Protein AF-0000000084342212 (afdb_homodimer)

Foldseek 3Di:
DDAFDPVLLLVQLLLCCLQPNLVVDDLVSSCVRSVHDSVVVCVSPVDSVSSLLVSLVVVLVVVVVVLCVQLVVDDQLLSSLLSSLVVQLVLLPDPSQQFDSLVRNCVVCVVPDVSSVVSSVVSLVVVLVVLQVSLVSLVHDNVLSVVLSVQSNVLRVCCNVVVDSCSSVVSSVVNSVSRDDD/DDAFDPVLLLVQLLLCCLQPNLVVDDLVSSCVRSVHDSVVVCVVPVDSVSSLLVSLVVVLVVVVVVLCVQLVVDDQLLSSLLSSLVVQLVLLPDPSQQFDSLVRNCVVCVVPDVSSVVSSVVSLVVVLVVLQVSLVSLVHDNVLSVVLSVQSNVLRVCCNVVVDSCSSVVSSVVNSVSRDDD

pLDDT: mean 96.47, std 6.18, range [47.91, 98.94]

Sequence (364 aa):
MRSPSNDDVLAAAGALFYARGVGAVGMDDVRDASGASLKRLYQLFPSKEALVVAWLRRRDEQWRARLAAHVEQAADPRERVLAVFDWLGAWFAEQDFRGCAFVNSFGELGATSAAVAAEARRHKELFAGYVEELVRAAGGSTETARQIFLLAEGAIVSAAVLGAADFALSARTAAARLLPTRMRSPSNDDVLAAAGALFYARGVGAVGMDDVRDASGASLKRLYQLFPSKEALVVAWLRRRDEQWRARLAAHVEQAADPRERVLAVFDWLGAWFAEQDFRGCAFVNSFGELGATSAAVAAEARRHKELFAGYVEELVRAAGGSTETARQIFLLAEGAIVSAAVLGAADFALSARTAAARLLPTR

Radius of gyration: 21.27 Å; Cα contacts (8 Å, |Δi|>4): 527; chains: 2; bounding box: 64×54×39 Å

Secondary structure (DSSP, 8-state):
-PPPPHHHHHHHHHHHHHHH-TTT--HHHHHHHH---HHHHHHH-SSHHHHHHHHHHHHHHHHHHHHHHHHTT--SHHHHHHHHHHHHHHHHTSTT--S-HHHHHHHHHTTT-HHHHHHHHHHHHHHHHHHHHHHHHTT--HHHHHHHHHHHHHHHHHHHHH--TTHHHHHHHHHHHHSPP-/-PPPPHHHHHHHHHHHHHHH-TTT--HHHHHHHH---HHHHHHH-SSHHHHHHHHHHHHHHHHHHHHHHHHTT--SHHHHHHHHHHHHHHHHTSTT--S-HHHHHHHHHTTT-HHHHHHHHHHHHHHHHHHHHHHHHTT--HHHHHHHHHHHHHHHHHHHHH--TTHHHHHHHHHHHHSPP-

InterPro domains:
  IPR001647 DNA-binding HTH domain, TetR-type [PF00440] (10-54)
  IPR001647 DNA-binding HTH domain, TetR-type [PS50977] (3-63)
  IPR009057 Homedomain-like superfamily [SSF46689] (7-80)
  IPR036271 Tetracyclin repressor-like, C-terminal domain superfamily [SSF48498] (76-179)

Solvent-accessible surface area (backbone atoms only — not comparable to full-atom values): 18410 Å² total; per-residue (Å²): 129,80,79,60,48,73,64,47,40,38,52,37,37,40,54,47,30,65,58,42,10,60,86,74,51,49,71,66,57,35,24,68,66,36,70,40,51,66,69,55,48,43,70,76,26,83,38,70,64,54,44,50,46,51,32,50,51,52,47,46,56,52,51,52,49,54,51,48,61,58,24,66,70,43,83,51,40,59,54,25,50,46,33,51,27,53,50,48,25,58,51,53,64,41,87,83,54,69,46,56,64,43,60,20,47,30,36,39,35,31,67,77,27,69,66,49,31,49,52,31,30,50,49,52,50,52,52,45,50,51,43,33,52,35,27,41,68,40,68,31,49,72,66,47,16,52,36,43,42,22,23,53,46,8,21,42,53,46,25,45,59,66,66,40,42,60,38,19,55,42,32,31,56,47,39,60,69,65,41,61,79,131,130,81,78,61,48,73,63,47,40,38,51,38,37,40,55,46,32,64,58,42,11,59,87,75,52,49,72,66,55,34,25,68,65,34,70,40,51,66,68,55,49,42,70,76,27,85,40,71,65,54,42,51,46,52,33,51,52,52,49,45,55,51,52,53,48,55,52,48,61,59,23,65,71,44,85,49,41,59,52,26,50,46,35,50,26,54,50,47,25,57,51,53,63,40,89,84,55,69,45,54,62,44,60,20,47,30,34,40,34,33,65,77,28,69,65,49,31,50,51,29,29,49,47,52,52,52,52,46,49,50,44,32,52,36,27,42,66,39,68,32,50,70,65,49,18,52,34,42,42,21,24,53,47,8,22,42,53,46,24,43,58,67,65,40,42,61,37,19,54,44,31,30,57,49,40,62,68,64,42,62,80,129

Organism: Pseudonocardia thermophila (NCBI:txid1848)

Structure (mmCIF, N/CA/C/O backbone):
data_AF-0000000084342212-model_v1
#
loop_
_entity.id
_entity.type
_entity.pdbx_description
1 polymer 'Transcriptional regulator, TetR family'
#
loop_
_atom_site.group_PDB
_atom_site.id
_atom_site.type_symbol
_atom_site.label_atom_id
_atom_site.label_alt_id
_atom_site.label_comp_id
_atom_site.label_asym_id
_atom_site.label_entity_id
_atom_site.label_seq_id
_atom_site.pdbx_PDB_ins_code
_atom_site.Cartn_x
_atom_site.Cartn_y
_atom_site.Cartn_z
_atom_site.occupancy
_atom_site.B_iso_or_equiv
_atom_site.auth_seq_id
_atom_site.auth_comp_id
_atom_site.auth_asym_id
_atom_site.auth_atom_id
_atom_site.pdbx_PDB_model_num
ATOM 1 N N . MET A 1 1 ? 34.906 17.219 13.758 1 47.91 1 MET A N 1
ATOM 2 C CA . MET A 1 1 ? 33.844 16.312 13.383 1 47.91 1 MET A CA 1
ATOM 3 C C . MET A 1 1 ? 33.531 16.391 11.883 1 47.91 1 MET A C 1
ATOM 5 O O . MET A 1 1 ? 33.344 17.484 11.352 1 47.91 1 MET A O 1
ATOM 9 N N . ARG A 1 2 ? 33.938 15.5 11.008 1 58.91 2 ARG A N 1
ATOM 10 C CA . ARG A 1 2 ? 33.875 15.703 9.562 1 58.91 2 ARG A CA 1
ATOM 11 C C . ARG A 1 2 ? 32.438 16.047 9.141 1 58.91 2 ARG A C 1
ATOM 13 O O . ARG A 1 2 ? 31.469 15.562 9.734 1 58.91 2 ARG A O 1
ATOM 20 N N . SER A 1 3 ? 32.438 17.016 8.258 1 71.56 3 SER A N 1
ATOM 21 C CA . SER A 1 3 ? 31.125 17.422 7.746 1 71.56 3 SER A CA 1
ATOM 22 C C . SER A 1 3 ? 30.391 16.266 7.094 1 71.56 3 SER A C 1
ATOM 24 O O . SER A 1 3 ? 30.969 15.523 6.297 1 71.56 3 SER A O 1
ATOM 26 N N . PRO A 1 4 ? 29.172 15.961 7.598 1 73.44 4 PRO A N 1
ATOM 27 C CA . PRO A 1 4 ? 28.438 14.828 7.031 1 73.44 4 PRO A CA 1
ATOM 28 C C . PRO A 1 4 ? 28.328 14.898 5.512 1 73.44 4 PRO A C 1
ATOM 30 O O . PRO A 1 4 ? 28.141 15.984 4.953 1 73.44 4 PRO A O 1
ATOM 33 N N . SER A 1 5 ? 28.516 13.891 4.914 1 81.88 5 SER A N 1
ATOM 34 C CA . SER A 1 5 ? 28.375 13.758 3.465 1 81.88 5 SER A CA 1
ATOM 35 C C . SER A 1 5 ? 26.922 13.75 3.041 1 81.88 5 SER A C 1
ATOM 37 O O . SER A 1 5 ? 26.016 13.695 3.887 1 81.88 5 SER A O 1
ATOM 39 N N . ASN A 1 6 ? 26.656 13.898 1.801 1 89 6 ASN A N 1
ATOM 40 C CA . ASN A 1 6 ? 25.328 13.789 1.232 1 89 6 ASN A CA 1
ATOM 41 C C . ASN A 1 6 ? 24.672 12.461 1.609 1 89 6 ASN A C 1
ATOM 43 O O . ASN A 1 6 ? 23.5 12.438 1.997 1 89 6 ASN A O 1
ATOM 47 N N . ASP A 1 7 ? 25.5 11.539 1.689 1 90.62 7 ASP A N 1
ATOM 48 C CA . ASP A 1 7 ? 24.984 10.203 1.983 1 90.62 7 ASP A CA 1
ATOM 49 C C . ASP A 1 7 ? 24.594 10.078 3.453 1 90.62 7 ASP A C 1
ATOM 51 O O . ASP A 1 7 ? 23.625 9.398 3.783 1 90.62 7 ASP A O 1
ATOM 55 N N . ASP A 1 8 ? 25.328 10.719 4.27 1 92.25 8 ASP A N 1
ATOM 56 C CA . ASP A 1 8 ? 25.016 10.695 5.695 1 92.25 8 ASP A CA 1
ATOM 57 C C . ASP A 1 8 ? 23.688 11.398 5.984 1 92.25 8 ASP A C 1
ATOM 59 O O . ASP A 1 8 ? 22.891 10.922 6.789 1 92.25 8 ASP A O 1
ATOM 63 N N . VAL A 1 9 ? 23.578 12.477 5.301 1 95.56 9 VAL A N 1
ATOM 64 C CA . VAL A 1 9 ? 22.359 13.25 5.48 1 95.56 9 VAL A CA 1
ATOM 65 C C . VAL A 1 9 ? 21.156 12.445 5 1 95.56 9 VAL A C 1
ATOM 67 O O . VAL A 1 9 ? 20.141 12.359 5.695 1 95.56 9 VAL A O 1
ATOM 70 N N . LEU A 1 10 ? 21.297 11.828 3.873 1 97.19 10 LEU A N 1
ATOM 71 C CA . LEU A 1 10 ? 20.203 11.047 3.307 1 97.19 10 LEU A CA 1
ATOM 72 C C . LEU A 1 10 ? 19.875 9.852 4.188 1 97.19 10 LEU A C 1
ATOM 74 O O . LEU A 1 10 ? 18.703 9.508 4.367 1 97.19 10 LEU A O 1
ATOM 78 N N . ALA A 1 11 ? 20.906 9.25 4.73 1 97.12 11 ALA A N 1
ATOM 79 C CA . ALA A 1 11 ? 20.688 8.109 5.617 1 97.12 11 ALA A CA 1
ATOM 80 C C . ALA A 1 11 ? 19.938 8.531 6.879 1 97.12 11 ALA A C 1
ATOM 82 O O . ALA A 1 11 ? 18.984 7.859 7.293 1 97.12 11 ALA A O 1
ATOM 83 N N . ALA A 1 12 ? 20.344 9.617 7.449 1 97.5 12 ALA A N 1
ATOM 84 C CA . ALA A 1 12 ? 19.719 10.109 8.672 1 97.5 12 ALA A CA 1
ATOM 85 C C . ALA A 1 12 ? 18.281 10.547 8.406 1 97.5 12 ALA A C 1
ATOM 87 O O . ALA A 1 12 ? 17.359 10.172 9.148 1 97.5 12 ALA A O 1
ATOM 88 N N . ALA A 1 13 ? 18.109 11.328 7.359 1 97.88 13 ALA A N 1
ATOM 89 C CA . ALA A 1 13 ? 16.766 11.789 6.988 1 97.88 13 ALA A CA 1
ATOM 90 C C . ALA A 1 13 ? 15.859 10.609 6.664 1 97.88 13 ALA A C 1
ATOM 92 O O . ALA A 1 13 ? 14.711 10.57 7.109 1 97.88 13 ALA A O 1
ATOM 93 N N . GLY A 1 14 ? 16.406 9.68 5.941 1 98.19 14 GLY A N 1
ATOM 94 C CA . GLY A 1 14 ? 15.641 8.523 5.516 1 98.19 14 GLY A CA 1
ATOM 95 C C . GLY A 1 14 ? 15.148 7.68 6.672 1 98.19 14 GLY A C 1
ATOM 96 O O . GLY A 1 14 ? 14.016 7.195 6.656 1 98.19 14 GLY A O 1
ATOM 97 N N . ALA A 1 15 ? 16.016 7.496 7.668 1 98 15 ALA A N 1
ATOM 98 C CA . ALA A 1 15 ? 15.602 6.754 8.859 1 98 15 ALA A CA 1
ATOM 99 C C . ALA A 1 15 ? 14.422 7.426 9.547 1 98 15 ALA A C 1
ATOM 101 O O . ALA A 1 15 ? 13.492 6.75 10 1 98 15 ALA A O 1
ATOM 102 N N . LEU A 1 16 ? 14.414 8.75 9.594 1 98 16 LEU A N 1
ATOM 103 C CA . LEU A 1 16 ? 13.328 9.5 10.219 1 98 16 LEU A CA 1
ATOM 104 C C . LEU A 1 16 ? 12.062 9.422 9.367 1 98 16 LEU A C 1
ATOM 106 O O . LEU A 1 16 ? 10.977 9.141 9.883 1 98 16 LEU A O 1
ATOM 110 N N . PHE A 1 17 ? 12.242 9.656 8.008 1 98.19 17 PHE A N 1
ATOM 111 C CA . PHE A 1 17 ? 11.109 9.602 7.09 1 98.19 17 PHE A CA 1
ATOM 112 C C . PHE A 1 17 ? 10.43 8.242 7.152 1 98.19 17 PHE A C 1
ATOM 114 O O . PHE A 1 17 ? 9.203 8.156 7.219 1 98.19 17 PHE A O 1
ATOM 121 N N . TYR A 1 18 ? 11.211 7.219 7.156 1 98.06 18 TYR A N 1
ATOM 122 C CA . TYR A 1 18 ? 10.68 5.859 7.133 1 98.06 18 TYR A CA 1
ATOM 123 C C . TYR A 1 18 ? 10.016 5.516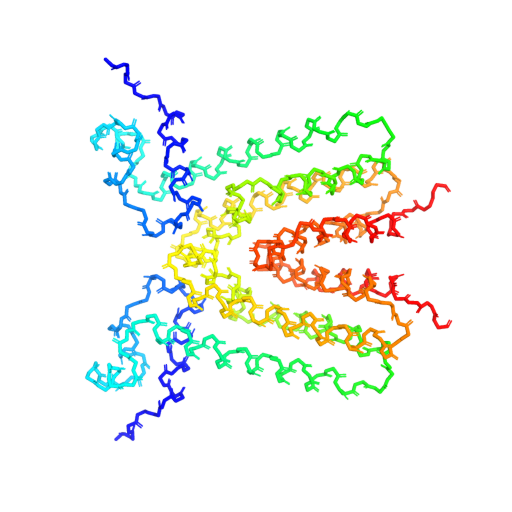 8.461 1 98.06 18 TYR A C 1
ATOM 125 O O . TYR A 1 18 ? 8.961 4.871 8.484 1 98.06 18 TYR A O 1
ATOM 133 N N . ALA A 1 19 ? 10.523 5.957 9.539 1 97.19 19 ALA A N 1
ATOM 134 C CA . ALA A 1 19 ? 10.047 5.598 10.867 1 97.19 19 ALA A CA 1
ATOM 135 C C . ALA A 1 19 ? 8.789 6.383 11.234 1 97.19 19 ALA A C 1
ATOM 137 O O . ALA A 1 19 ? 7.875 5.848 11.859 1 97.19 19 ALA A O 1
ATOM 138 N N . ARG A 1 20 ? 8.711 7.641 10.766 1 95.94 20 ARG A N 1
ATOM 139 C CA . ARG A 1 20 ? 7.703 8.516 11.352 1 95.94 20 ARG A CA 1
ATOM 140 C C . ARG A 1 20 ? 6.727 9.008 10.281 1 95.94 20 ARG A C 1
ATOM 142 O O . ARG A 1 20 ? 5.652 9.516 10.609 1 95.94 20 ARG A O 1
ATOM 149 N N . GLY A 1 21 ? 7.094 8.836 9.016 1 95.94 21 GLY A N 1
ATOM 150 C CA . GLY A 1 21 ? 6.375 9.508 7.949 1 95.94 21 GLY A CA 1
ATOM 151 C C . GLY A 1 21 ? 7.004 10.82 7.535 1 95.94 21 GLY A C 1
ATOM 152 O O . GLY A 1 21 ? 7.543 11.547 8.375 1 95.94 21 GLY A O 1
ATOM 153 N N . VAL A 1 22 ? 6.938 11.141 6.312 1 97 22 VAL A N 1
ATOM 154 C CA . VAL A 1 22 ? 7.613 12.297 5.738 1 97 22 VAL A CA 1
ATOM 155 C C . VAL A 1 22 ? 7.047 13.578 6.348 1 97 22 VAL A C 1
ATOM 157 O O . VAL A 1 22 ? 7.801 14.484 6.711 1 97 22 VAL A O 1
ATOM 160 N N . GLY A 1 23 ? 5.766 13.633 6.461 1 93.94 23 GLY A N 1
ATOM 161 C CA . GLY A 1 23 ? 5.109 14.828 6.961 1 93.94 23 GLY A CA 1
ATOM 162 C C . GLY A 1 23 ? 5.473 15.156 8.398 1 93.94 23 GLY A C 1
ATOM 163 O O . GLY A 1 23 ? 5.523 16.328 8.773 1 93.94 23 GLY A O 1
ATOM 164 N N . ALA A 1 24 ? 5.758 14.195 9.195 1 94.75 24 ALA A N 1
ATOM 165 C CA . ALA A 1 24 ? 6.008 14.359 10.625 1 94.75 24 ALA A CA 1
ATOM 166 C C . ALA A 1 24 ? 7.445 14.812 10.875 1 94.75 24 ALA A C 1
ATOM 168 O O . ALA A 1 24 ? 7.793 15.188 12 1 94.75 24 ALA A O 1
ATOM 169 N N . VAL A 1 25 ? 8.281 14.758 9.875 1 97.06 25 VAL A N 1
ATOM 170 C CA . VAL A 1 25 ? 9.703 15.078 10.008 1 97.06 25 VAL A CA 1
ATOM 171 C C . VAL A 1 25 ? 9.984 16.453 9.406 1 97.06 25 VAL A C 1
ATOM 173 O O . VAL A 1 25 ? 9.633 16.719 8.25 1 97.06 25 VAL A O 1
ATOM 176 N N . GLY A 1 26 ? 10.547 17.344 10.227 1 96.69 26 GLY A N 1
ATOM 177 C CA . GLY A 1 26 ? 10.969 18.641 9.719 1 96.69 26 GLY A CA 1
ATOM 178 C C . GLY A 1 26 ? 12.461 18.719 9.445 1 96.69 26 GLY A C 1
ATOM 179 O O . GLY A 1 26 ? 13.211 17.812 9.812 1 96.69 26 GLY A O 1
ATOM 180 N N . MET A 1 27 ? 12.828 19.797 8.773 1 97 27 MET A N 1
ATOM 181 C CA . MET A 1 27 ? 14.242 19.984 8.453 1 97 27 MET A CA 1
ATOM 182 C C . MET A 1 27 ? 15.078 20.109 9.727 1 97 27 MET A C 1
ATOM 184 O O . MET A 1 27 ? 16.234 19.703 9.75 1 97 27 MET A O 1
ATOM 188 N N . ASP A 1 28 ? 14.445 20.609 10.805 1 97.44 28 ASP A N 1
ATOM 189 C CA . ASP A 1 28 ? 15.141 20.672 12.086 1 97.44 28 ASP A CA 1
ATOM 190 C C . ASP A 1 28 ? 15.43 19.281 12.633 1 97.44 28 ASP A C 1
ATOM 192 O O . ASP A 1 28 ? 16.484 19.062 13.234 1 97.44 28 ASP A O 1
ATOM 196 N N . ASP A 1 29 ? 14.5 18.359 12.484 1 97.94 29 ASP A N 1
ATOM 197 C CA . ASP A 1 29 ? 14.727 16.969 12.875 1 97.94 29 ASP A CA 1
ATOM 198 C C . ASP A 1 29 ? 15.922 16.375 12.133 1 97.94 29 ASP A C 1
ATOM 200 O O . ASP A 1 29 ? 16.75 15.68 12.727 1 97.94 29 ASP A O 1
ATOM 204 N N . VAL A 1 30 ? 15.984 16.672 10.828 1 97.88 30 VAL A N 1
ATOM 205 C CA . VAL A 1 30 ? 17.062 16.156 9.984 1 97.88 30 VAL A CA 1
ATOM 206 C C . VAL A 1 30 ? 18.391 16.75 10.422 1 97.88 30 VAL A C 1
ATOM 208 O O . VAL A 1 30 ? 19.406 16.047 10.492 1 97.88 30 VAL A O 1
ATOM 211 N N . ARG A 1 31 ? 18.375 18.031 10.703 1 97.12 31 ARG A N 1
ATOM 212 C CA . ARG A 1 31 ? 19.562 18.688 11.219 1 97.12 31 ARG A CA 1
ATOM 213 C C . ARG A 1 31 ? 20.094 18 12.469 1 97.12 31 ARG A C 1
ATOM 215 O O . ARG A 1 31 ? 21.281 17.656 12.539 1 97.12 31 ARG A O 1
ATOM 222 N N . ASP A 1 32 ? 19.203 17.719 13.359 1 97.62 32 ASP A N 1
ATOM 223 C CA . ASP A 1 32 ? 19.578 17.109 14.625 1 97.62 32 ASP A CA 1
ATOM 224 C C . ASP A 1 32 ? 20.125 15.703 14.422 1 97.62 32 ASP A C 1
ATOM 226 O O . ASP A 1 32 ? 21.109 15.312 15.039 1 97.62 32 ASP A O 1
ATOM 230 N N . ALA A 1 33 ? 19.562 14.992 13.539 1 97.06 33 ALA A N 1
ATOM 231 C CA . ALA A 1 33 ? 19.906 13.586 13.336 1 97.06 33 ALA A CA 1
ATOM 232 C C . ALA A 1 33 ? 21.188 13.453 12.516 1 97.06 33 ALA A C 1
ATOM 234 O O . ALA A 1 33 ? 21.969 12.516 12.719 1 97.06 33 ALA A O 1
ATOM 235 N N . SER A 1 34 ? 21.359 14.328 11.586 1 96.31 34 SER A N 1
ATOM 236 C CA . SER A 1 34 ? 22.469 14.195 10.648 1 96.31 34 SER A CA 1
ATOM 237 C C . SER A 1 34 ? 23.719 14.906 11.156 1 96.31 34 SER A C 1
ATOM 239 O O . SER A 1 34 ? 24.812 14.656 10.68 1 96.31 34 SER A O 1
ATOM 241 N N . GLY A 1 35 ? 23.516 15.922 11.977 1 95.56 35 GLY A N 1
ATOM 242 C CA . GLY A 1 35 ? 24.625 16.75 12.445 1 95.56 35 GLY A CA 1
ATOM 243 C C . GLY A 1 35 ? 24.984 17.859 11.484 1 95.56 35 GLY A C 1
ATOM 244 O O . GLY A 1 35 ? 25.875 18.672 11.766 1 95.56 35 GLY A O 1
ATOM 245 N N . ALA A 1 36 ? 24.344 17.922 10.391 1 95.5 36 ALA A N 1
ATOM 246 C CA . ALA A 1 36 ? 24.547 19.016 9.438 1 95.5 36 ALA A CA 1
ATOM 247 C C . ALA A 1 36 ? 23.812 20.281 9.875 1 95.5 36 ALA A C 1
ATOM 249 O O . ALA A 1 36 ? 22.75 20.203 10.492 1 95.5 36 ALA A O 1
ATOM 250 N N . SER A 1 37 ? 24.406 21.391 9.539 1 95.25 37 SER A N 1
ATOM 251 C CA . SER A 1 37 ? 23.688 22.641 9.781 1 95.25 37 SER A CA 1
ATOM 252 C C . SER A 1 37 ? 22.516 22.797 8.828 1 95.25 37 SER A C 1
ATOM 254 O O . SER A 1 37 ? 22.484 22.203 7.754 1 95.25 37 SER A O 1
ATOM 256 N N . LEU A 1 38 ? 21.562 23.594 9.25 1 95.81 38 LEU A N 1
ATOM 257 C CA . LEU A 1 38 ? 20.422 23.875 8.375 1 95.81 38 LEU A CA 1
ATOM 258 C C . LEU A 1 38 ? 20.891 24.516 7.074 1 95.81 38 LEU A C 1
ATOM 260 O O . LEU A 1 38 ? 20.375 24.203 6 1 95.81 38 LEU A O 1
ATOM 264 N N . LYS A 1 39 ? 21.906 25.391 7.184 1 95.81 39 LYS A N 1
ATOM 265 C CA . LYS A 1 39 ? 22.453 26.031 6 1 95.81 39 LYS A CA 1
ATOM 266 C C . LYS A 1 39 ? 23 25 5.02 1 95.81 39 LYS A C 1
ATOM 268 O O . LYS A 1 39 ? 22.719 25.062 3.822 1 95.81 39 LYS A O 1
ATOM 273 N N . ARG A 1 40 ? 23.703 24.125 5.496 1 94.94 40 ARG A N 1
ATOM 274 C CA . ARG A 1 40 ? 24.266 23.078 4.664 1 94.94 40 ARG A CA 1
ATOM 275 C C . ARG A 1 40 ? 23.172 22.203 4.055 1 94.94 40 ARG A C 1
ATOM 277 O O . ARG A 1 40 ? 23.234 21.844 2.879 1 94.94 40 ARG A O 1
ATOM 284 N N . LEU A 1 41 ? 22.172 21.797 4.859 1 96.56 41 LEU A N 1
ATOM 285 C CA . LEU A 1 41 ? 21.047 21 4.367 1 96.56 41 LEU A CA 1
ATOM 286 C C . LEU A 1 41 ? 20.375 21.672 3.176 1 96.56 41 LEU A C 1
ATOM 288 O O . LEU A 1 41 ? 20.125 21.031 2.156 1 96.56 41 LEU A O 1
ATOM 292 N N . TYR A 1 42 ? 20.219 22.953 3.252 1 95.81 42 TYR A N 1
ATOM 293 C CA . TYR A 1 42 ? 19.516 23.688 2.201 1 95.81 42 TYR A CA 1
ATOM 294 C C . TYR A 1 42 ? 20.422 23.906 0.996 1 95.81 42 TYR A C 1
ATOM 296 O O . TYR A 1 42 ? 19.938 24.109 -0.122 1 95.81 42 TYR A O 1
ATOM 304 N N . GLN A 1 43 ? 21.703 23.891 1.275 1 95.69 43 GLN A N 1
ATOM 305 C CA . GLN A 1 43 ? 22.641 23.906 0.164 1 95.69 43 GLN A CA 1
ATOM 306 C C . GLN A 1 43 ? 22.578 22.609 -0.636 1 95.69 43 GLN A C 1
ATOM 308 O O . GLN A 1 43 ? 22.703 22.625 -1.863 1 95.69 43 GLN A O 1
ATOM 313 N N . LEU A 1 44 ? 22.391 21.578 0.041 1 94.94 44 LEU A N 1
ATOM 314 C CA . LEU A 1 44 ? 22.359 20.266 -0.597 1 94.94 44 LEU A CA 1
ATOM 315 C C . LEU A 1 44 ? 20.984 19.984 -1.212 1 94.94 44 LEU A C 1
ATOM 317 O O . LEU A 1 44 ? 20.891 19.422 -2.305 1 94.94 44 LEU A O 1
ATOM 321 N N . PHE A 1 45 ? 19.922 20.391 -0.461 1 96.88 45 PHE A N 1
ATOM 322 C CA . PHE A 1 45 ? 18.547 20.156 -0.856 1 96.88 45 PHE A CA 1
ATOM 323 C C . PHE A 1 45 ? 17.703 21.422 -0.675 1 96.88 45 PHE A C 1
ATOM 325 O O . PHE A 1 45 ? 17.281 21.734 0.44 1 96.88 45 PHE A O 1
ATOM 332 N N . PRO A 1 46 ? 17.344 22.016 -1.737 1 95.88 46 PRO A N 1
ATOM 333 C CA . PRO A 1 46 ? 16.719 23.328 -1.672 1 95.88 46 PRO A CA 1
ATOM 334 C C . PRO A 1 46 ? 15.336 23.297 -1.041 1 95.88 46 PRO A C 1
ATOM 336 O O . PRO A 1 46 ? 14.789 24.344 -0.682 1 95.88 46 PRO A O 1
ATOM 339 N N . SER A 1 47 ? 14.75 22.109 -0.923 1 96.31 47 SER A N 1
ATOM 340 C CA . SER A 1 47 ? 13.453 21.938 -0.267 1 96.31 47 SER A CA 1
ATOM 341 C C . SER A 1 47 ? 13.344 20.578 0.397 1 96.31 47 SER A C 1
ATOM 343 O O . SER A 1 47 ? 14.117 19.656 0.081 1 96.31 47 SER A O 1
ATOM 345 N N . LYS A 1 48 ? 12.461 20.438 1.292 1 96.62 48 LYS A N 1
ATOM 346 C CA . LYS A 1 48 ? 12.195 19.125 1.892 1 96.62 48 LYS A CA 1
ATOM 347 C C . LYS A 1 48 ? 11.82 18.094 0.829 1 96.62 48 LYS A C 1
ATOM 349 O O . LYS A 1 48 ? 12.211 16.938 0.919 1 96.62 48 LYS A O 1
ATOM 354 N N . GLU A 1 49 ? 11.016 18.547 -0.146 1 97.44 49 GLU A N 1
ATOM 355 C CA . GLU A 1 49 ? 10.625 17.656 -1.233 1 97.44 49 GLU A CA 1
ATOM 356 C C . GLU A 1 49 ? 11.844 17.125 -1.979 1 97.44 49 GLU A C 1
ATOM 358 O O . GLU A 1 49 ? 11.906 15.938 -2.291 1 97.44 49 GLU A O 1
ATOM 363 N N . ALA A 1 50 ? 12.75 17.984 -2.223 1 97.88 50 ALA A N 1
ATOM 364 C CA . ALA A 1 50 ? 13.977 17.562 -2.904 1 97.88 50 ALA A CA 1
ATOM 365 C C . ALA A 1 50 ? 14.727 16.531 -2.086 1 97.88 50 ALA A C 1
ATOM 367 O O . ALA A 1 50 ? 15.297 15.586 -2.645 1 97.88 50 ALA A O 1
ATOM 368 N N . LEU A 1 51 ? 14.758 16.75 -0.766 1 98.12 51 LEU A N 1
ATOM 369 C CA . LEU A 1 51 ? 15.391 15.812 0.143 1 98.12 51 LEU A CA 1
ATOM 370 C C . LEU A 1 51 ? 14.672 14.461 0.113 1 98.12 51 LEU A C 1
ATOM 372 O O . LEU A 1 51 ? 15.32 13.414 0.036 1 98.12 51 LEU A 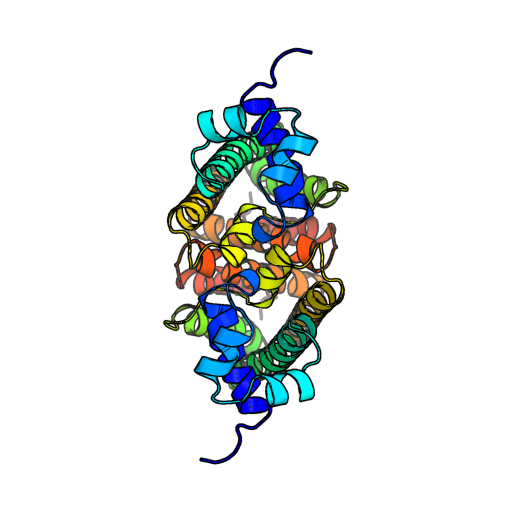O 1
ATOM 376 N N . VAL A 1 52 ? 13.375 14.445 0.104 1 98.56 52 VAL A N 1
ATOM 377 C CA . VAL A 1 52 ? 12.562 13.227 0.085 1 98.56 52 VAL A CA 1
ATOM 378 C C . VAL A 1 52 ? 12.805 12.469 -1.218 1 98.56 52 VAL A C 1
ATOM 380 O O . VAL A 1 52 ? 13.008 11.25 -1.207 1 98.56 52 VAL A O 1
ATOM 383 N N . VAL A 1 53 ? 12.805 13.156 -2.334 1 98.69 53 VAL A N 1
ATOM 384 C CA . VAL A 1 53 ? 13.008 12.539 -3.641 1 98.69 53 VAL A CA 1
ATOM 385 C C . VAL A 1 53 ? 14.391 11.906 -3.701 1 98.69 53 VAL A C 1
ATOM 387 O O . VAL A 1 53 ? 14.539 10.766 -4.16 1 98.69 53 VAL A O 1
ATOM 390 N N . ALA A 1 54 ? 15.352 12.617 -3.186 1 98.44 54 ALA A N 1
ATOM 391 C CA . ALA A 1 54 ? 16.719 12.078 -3.16 1 98.44 54 ALA A CA 1
ATOM 392 C C . ALA A 1 54 ? 16.797 10.828 -2.297 1 98.44 54 ALA A C 1
ATOM 394 O O . ALA A 1 54 ? 17.469 9.852 -2.664 1 98.44 54 ALA A O 1
ATOM 395 N N . TRP A 1 55 ? 16.156 10.883 -1.174 1 98.56 55 TRP A N 1
ATOM 396 C CA . TRP A 1 55 ? 16.125 9.727 -0.286 1 98.56 55 TRP A CA 1
ATOM 397 C C . TRP A 1 55 ? 15.461 8.531 -0.973 1 98.56 55 TRP A C 1
ATOM 399 O O . TRP A 1 55 ? 15.969 7.414 -0.916 1 98.56 55 TRP A O 1
ATOM 409 N N . LEU A 1 56 ? 14.344 8.711 -1.667 1 98.81 56 LEU A N 1
ATOM 410 C CA . LEU A 1 56 ? 13.633 7.637 -2.352 1 98.81 56 LEU A CA 1
ATOM 411 C C . LEU A 1 56 ? 14.492 7.035 -3.459 1 98.81 56 LEU A C 1
ATOM 413 O O . LEU A 1 56 ? 14.523 5.816 -3.629 1 98.81 56 LEU A O 1
ATOM 417 N N . ARG A 1 57 ? 15.18 7.883 -4.168 1 98.5 57 ARG A N 1
ATOM 418 C CA . ARG A 1 57 ? 16.047 7.391 -5.23 1 98.5 57 ARG A CA 1
ATOM 419 C C . ARG A 1 57 ? 17.156 6.496 -4.672 1 98.5 57 ARG A C 1
ATOM 421 O O . ARG A 1 57 ? 17.406 5.406 -5.195 1 98.5 57 ARG A O 1
ATOM 428 N N . ARG A 1 58 ? 17.766 7 -3.652 1 98.12 58 ARG A N 1
ATOM 429 C CA . ARG A 1 58 ? 18.812 6.215 -3.014 1 98.12 58 ARG A CA 1
ATOM 430 C C . ARG A 1 58 ? 18.266 4.91 -2.453 1 98.12 58 ARG A C 1
ATOM 432 O O . ARG A 1 58 ? 18.875 3.855 -2.588 1 98.12 58 ARG A O 1
ATOM 439 N N . ARG A 1 59 ? 17.141 4.973 -1.824 1 98.31 59 ARG A N 1
ATOM 440 C CA . ARG A 1 59 ? 16.516 3.783 -1.251 1 98.31 59 ARG A CA 1
ATOM 441 C C . ARG A 1 59 ? 16.188 2.762 -2.334 1 98.31 59 ARG A C 1
ATOM 443 O O . ARG A 1 59 ? 16.375 1.561 -2.139 1 98.31 59 ARG A O 1
ATOM 450 N N . ASP A 1 60 ? 15.648 3.248 -3.424 1 98.69 60 ASP A N 1
ATOM 451 C CA . ASP A 1 60 ? 15.367 2.361 -4.547 1 98.69 60 ASP A CA 1
ATOM 452 C C . ASP A 1 60 ? 16.609 1.591 -4.969 1 98.69 60 ASP A C 1
ATOM 454 O O . ASP A 1 60 ? 16.578 0.366 -5.098 1 98.69 60 ASP A O 1
ATOM 458 N N . GLU A 1 61 ? 17.672 2.303 -5.188 1 98.44 61 GLU A N 1
ATOM 459 C CA . GLU A 1 61 ? 18.922 1.695 -5.629 1 98.44 61 GLU A CA 1
ATOM 460 C C . GLU A 1 61 ? 19.406 0.651 -4.629 1 98.44 61 GLU A C 1
ATOM 462 O O . GLU A 1 61 ? 19.797 -0.453 -5.016 1 98.44 61 GLU A O 1
ATOM 467 N N . GLN A 1 62 ? 19.359 0.979 -3.4 1 98.12 62 GLN A N 1
ATOM 468 C CA . GLN A 1 62 ? 19.844 0.083 -2.354 1 98.12 62 GLN A CA 1
ATOM 469 C C . GLN A 1 62 ? 18.953 -1.146 -2.229 1 98.12 62 GLN A C 1
ATOM 471 O O . GLN A 1 62 ? 19.438 -2.27 -2.098 1 98.12 62 GLN A O 1
ATOM 476 N N . TRP A 1 63 ? 17.672 -0.94 -2.256 1 98.5 63 TRP A N 1
ATOM 477 C CA . TRP A 1 63 ? 16.719 -2.027 -2.131 1 98.5 63 TRP A CA 1
ATOM 478 C C . TRP A 1 63 ? 16.859 -3.02 -3.277 1 98.5 63 TRP A C 1
ATOM 480 O O . TRP A 1 63 ? 16.969 -4.227 -3.051 1 98.5 63 TRP A O 1
ATOM 490 N N . ARG A 1 64 ? 16.938 -2.525 -4.488 1 98.62 64 ARG A N 1
ATOM 491 C CA . ARG A 1 64 ? 17.047 -3.393 -5.656 1 98.62 64 ARG A CA 1
ATOM 492 C C . ARG A 1 64 ? 18.391 -4.121 -5.668 1 98.62 64 ARG A C 1
ATOM 494 O O . ARG A 1 64 ? 18.469 -5.285 -6.07 1 98.62 64 ARG A O 1
ATOM 501 N N . ALA A 1 65 ? 19.375 -3.461 -5.215 1 98.62 65 ALA A N 1
ATOM 502 C CA . ALA A 1 65 ? 20.688 -4.102 -5.156 1 98.62 65 ALA A CA 1
ATOM 503 C C . ALA A 1 65 ? 20.703 -5.25 -4.152 1 98.62 65 ALA A C 1
ATOM 505 O O . ALA A 1 65 ? 21.266 -6.316 -4.422 1 98.62 65 ALA A O 1
ATOM 506 N N . ARG A 1 66 ? 20.109 -5.035 -2.99 1 98.62 66 ARG A N 1
ATOM 507 C CA . ARG A 1 66 ? 20.031 -6.078 -1.971 1 98.62 66 ARG A CA 1
ATOM 508 C C . ARG A 1 66 ? 19.203 -7.266 -2.457 1 98.62 66 ARG A C 1
ATOM 510 O O . ARG A 1 66 ? 19.578 -8.422 -2.238 1 98.62 66 ARG A O 1
ATOM 517 N N . LEU A 1 67 ? 18.094 -6.973 -3.096 1 98.81 67 LEU A N 1
ATOM 518 C CA . LEU A 1 67 ? 17.25 -8.023 -3.658 1 98.81 67 LEU A CA 1
ATOM 519 C C . LEU A 1 67 ? 18.031 -8.836 -4.695 1 98.81 67 LEU A C 1
ATOM 521 O O . LEU A 1 67 ? 18.062 -10.07 -4.625 1 98.81 67 LEU A O 1
ATOM 525 N N . ALA A 1 68 ? 18.656 -8.156 -5.633 1 98.56 68 ALA A N 1
ATOM 526 C CA . ALA A 1 68 ? 19.391 -8.828 -6.703 1 98.56 68 ALA A CA 1
ATOM 527 C C . ALA A 1 68 ? 20.531 -9.688 -6.137 1 98.56 68 ALA A C 1
ATOM 529 O O . ALA A 1 68 ? 20.75 -10.812 -6.586 1 98.56 68 ALA A O 1
ATOM 530 N N . ALA A 1 69 ? 21.219 -9.148 -5.137 1 98.62 69 ALA A N 1
ATOM 531 C CA . ALA A 1 69 ? 22.328 -9.867 -4.523 1 98.62 69 ALA A CA 1
ATOM 532 C C . ALA A 1 69 ? 21.859 -11.188 -3.924 1 98.62 69 ALA A C 1
ATOM 534 O O . ALA A 1 69 ? 22.547 -12.203 -4.008 1 98.62 69 ALA A O 1
ATOM 535 N N . HIS A 1 70 ? 20.703 -11.195 -3.299 1 98.62 70 HIS A N 1
ATOM 536 C CA . HIS A 1 70 ? 20.141 -12.406 -2.717 1 98.62 70 HIS A CA 1
ATOM 537 C C . HIS A 1 70 ? 19.688 -13.383 -3.801 1 98.62 70 HIS A C 1
ATOM 539 O O . HIS A 1 70 ? 20.047 -14.562 -3.768 1 98.62 70 HIS A O 1
ATOM 545 N N . VAL A 1 71 ? 18.938 -12.914 -4.793 1 98.56 71 VAL A N 1
ATOM 546 C CA . VAL A 1 71 ? 18.312 -13.719 -5.84 1 98.56 71 VAL A CA 1
ATOM 547 C C . VAL A 1 71 ? 19.391 -14.375 -6.699 1 98.56 71 VAL A C 1
ATOM 549 O O . VAL A 1 71 ? 19.25 -15.531 -7.09 1 98.56 71 VAL A O 1
ATOM 552 N N . GLU A 1 72 ? 20.438 -13.688 -6.957 1 96.31 72 GLU A N 1
ATOM 553 C CA . GLU A 1 72 ? 21.469 -14.117 -7.891 1 96.31 72 GLU A CA 1
ATOM 554 C C . GLU A 1 72 ? 22.328 -15.227 -7.289 1 96.31 72 GLU A C 1
ATOM 556 O O . GLU A 1 72 ? 23.125 -15.859 -7.992 1 96.31 72 GLU A O 1
ATOM 561 N N . GLN A 1 73 ? 22.094 -15.508 -6.023 1 97.62 73 GLN A N 1
ATOM 562 C CA . GLN A 1 73 ? 22.781 -16.641 -5.406 1 97.62 73 GLN A CA 1
ATOM 563 C C . GLN A 1 73 ? 22.234 -17.969 -5.926 1 97.62 73 GLN A C 1
ATOM 565 O O . GLN A 1 73 ? 22.906 -19 -5.824 1 97.62 73 GLN A O 1
ATOM 570 N N . ALA A 1 74 ? 20.969 -17.953 -6.352 1 96.88 74 ALA A N 1
ATOM 571 C CA . ALA A 1 74 ? 20.375 -19.156 -6.926 1 96.88 74 ALA A CA 1
ATOM 572 C C . ALA A 1 74 ? 20.797 -19.344 -8.383 1 96.88 74 ALA A C 1
ATOM 574 O O . ALA A 1 74 ? 20.875 -18.359 -9.133 1 96.88 74 ALA A O 1
ATOM 575 N N . ALA A 1 75 ? 21.062 -20.531 -8.766 1 93.19 75 ALA A N 1
ATOM 576 C CA . ALA A 1 75 ? 21.469 -20.797 -10.141 1 93.19 75 ALA A CA 1
ATOM 577 C C . ALA A 1 75 ? 20.266 -21.109 -11.023 1 93.19 75 ALA A C 1
ATOM 579 O O . ALA A 1 75 ? 20.203 -20.688 -12.172 1 93.19 75 ALA A O 1
ATOM 580 N N . ASP A 1 76 ? 19.312 -21.797 -10.484 1 97 76 ASP A N 1
ATOM 581 C CA . ASP A 1 76 ? 18.125 -22.219 -11.219 1 97 76 ASP A CA 1
ATOM 582 C C . ASP A 1 76 ? 17.156 -21.062 -11.406 1 97 76 ASP A C 1
ATOM 584 O O . ASP A 1 76 ? 16.797 -20.375 -10.438 1 97 76 ASP A O 1
ATOM 588 N N . PRO A 1 77 ? 16.75 -20.766 -12.656 1 97.69 77 PRO A N 1
ATOM 589 C CA . PRO A 1 77 ? 15.883 -19.625 -12.945 1 97.69 77 PRO A CA 1
ATOM 590 C C . PRO A 1 77 ? 14.578 -19.656 -12.141 1 97.69 77 PRO A C 1
ATOM 592 O O . PRO A 1 77 ? 14.117 -18.625 -11.672 1 97.69 77 PRO A O 1
ATOM 595 N N . ARG A 1 78 ? 14 -20.797 -12.039 1 98.19 78 ARG A N 1
ATOM 596 C CA . ARG A 1 78 ? 12.781 -20.906 -11.25 1 98.19 78 ARG A CA 1
ATOM 597 C C . ARG A 1 78 ? 13.047 -20.578 -9.789 1 98.19 78 ARG A C 1
ATOM 599 O O . ARG A 1 78 ? 12.266 -19.844 -9.164 1 98.19 78 ARG A O 1
ATOM 606 N N . GLU A 1 79 ? 14.109 -21.078 -9.234 1 98.19 79 GLU A N 1
ATOM 607 C CA . GLU A 1 79 ? 14.477 -20.797 -7.852 1 98.19 79 GLU A CA 1
ATOM 608 C C . GLU A 1 79 ? 14.758 -19.312 -7.648 1 98.19 79 GLU A C 1
ATOM 610 O O . GLU A 1 79 ? 14.516 -18.766 -6.566 1 98.19 79 GLU A O 1
ATOM 615 N N . ARG A 1 80 ? 15.273 -18.641 -8.648 1 98.69 80 ARG A N 1
ATOM 616 C CA . ARG A 1 80 ? 15.508 -17.203 -8.555 1 98.69 80 ARG A CA 1
ATOM 617 C C . ARG A 1 80 ? 14.195 -16.453 -8.344 1 98.69 80 ARG A C 1
ATOM 619 O O . ARG A 1 80 ? 14.133 -15.516 -7.543 1 98.69 80 ARG A O 1
ATOM 626 N N . VAL A 1 81 ? 13.117 -16.875 -9.07 1 98.88 81 VAL A N 1
ATOM 627 C CA . VAL A 1 81 ? 11.812 -16.25 -8.883 1 98.88 81 VAL A CA 1
ATOM 628 C C . VAL A 1 81 ? 11.344 -16.453 -7.441 1 98.88 81 VAL A C 1
ATOM 630 O O . VAL A 1 81 ? 10.914 -15.492 -6.785 1 98.88 81 VAL A O 1
ATOM 633 N N . LEU A 1 82 ? 11.5 -17.656 -6.949 1 98.81 82 LEU A N 1
ATOM 634 C CA . LEU A 1 82 ? 11.008 -17.984 -5.613 1 98.81 82 LEU A CA 1
ATOM 635 C C . LEU A 1 82 ? 11.867 -17.328 -4.539 1 98.81 82 LEU A C 1
ATOM 637 O O . LEU A 1 82 ? 11.359 -16.969 -3.477 1 98.81 82 LEU A O 1
ATOM 641 N N . ALA A 1 83 ? 13.164 -17.062 -4.809 1 98.88 83 ALA A N 1
ATOM 642 C CA . ALA A 1 83 ? 14.086 -16.406 -3.883 1 98.88 83 ALA A CA 1
ATOM 643 C C . ALA A 1 83 ? 13.656 -14.969 -3.598 1 98.88 83 ALA A C 1
ATOM 645 O O . ALA A 1 83 ? 13.977 -14.414 -2.545 1 98.88 83 ALA A O 1
ATOM 646 N N . VAL A 1 84 ? 12.922 -14.359 -4.531 1 98.94 84 VAL A N 1
ATOM 647 C CA . VAL A 1 84 ? 12.359 -13.031 -4.293 1 98.94 84 VAL A CA 1
ATOM 648 C C . VAL A 1 84 ? 11.523 -13.047 -3.014 1 98.94 84 VAL A C 1
ATOM 650 O O . VAL A 1 84 ? 11.672 -12.172 -2.158 1 98.94 84 VAL A O 1
ATOM 653 N N . PHE A 1 85 ? 10.75 -14.055 -2.869 1 98.88 85 PHE A N 1
ATOM 654 C CA . PHE A 1 85 ? 9.828 -14.125 -1.744 1 98.88 85 PHE A CA 1
ATOM 655 C C . PHE A 1 85 ? 10.555 -14.508 -0.463 1 98.88 85 PHE A C 1
ATOM 657 O O . PHE A 1 85 ? 10.188 -14.062 0.626 1 98.88 85 PHE A O 1
ATOM 664 N N . ASP A 1 86 ? 11.609 -15.32 -0.59 1 98.62 86 ASP A N 1
ATOM 665 C CA . ASP A 1 86 ? 12.453 -15.578 0.568 1 98.62 86 ASP A CA 1
ATOM 666 C C . ASP A 1 86 ? 13.086 -14.297 1.093 1 98.62 86 ASP A C 1
ATOM 668 O O . ASP A 1 86 ? 13.109 -14.055 2.303 1 98.62 86 ASP A O 1
ATOM 672 N N . TRP A 1 87 ? 13.555 -13.523 0.174 1 98.75 87 TRP A N 1
ATOM 673 C CA . TRP A 1 87 ? 14.148 -12.242 0.545 1 98.75 87 TRP A CA 1
ATOM 674 C C . TRP A 1 87 ? 13.109 -11.328 1.187 1 98.75 87 TRP A C 1
ATOM 676 O O . TRP A 1 87 ? 13.383 -10.688 2.199 1 98.75 87 TRP A O 1
ATOM 686 N N . LEU A 1 88 ? 11.891 -11.266 0.614 1 98.81 88 LEU A N 1
ATOM 687 C CA . LEU A 1 88 ? 10.82 -10.469 1.191 1 98.81 88 LEU A CA 1
ATOM 688 C C . LEU A 1 88 ? 10.531 -10.898 2.625 1 98.81 88 LEU A C 1
ATOM 690 O O . LEU A 1 88 ? 10.375 -10.055 3.512 1 98.81 88 LEU A O 1
ATOM 694 N N . GLY A 1 89 ? 10.461 -12.203 2.816 1 98.75 89 GLY A N 1
ATOM 695 C CA . GLY A 1 89 ? 10.219 -12.703 4.16 1 98.75 89 GLY A CA 1
ATOM 696 C C . GLY A 1 89 ? 11.258 -12.242 5.164 1 98.75 89 GLY A C 1
ATOM 697 O O . GLY A 1 89 ? 10.922 -11.836 6.277 1 98.75 89 GLY A O 1
ATOM 698 N N . ALA A 1 90 ? 12.531 -12.359 4.793 1 98.31 90 ALA A N 1
ATOM 699 C CA . ALA A 1 90 ? 13.617 -11.883 5.648 1 98.31 90 ALA A CA 1
ATOM 700 C C . ALA A 1 90 ? 13.508 -10.383 5.895 1 98.31 90 ALA A C 1
ATOM 702 O O . ALA A 1 90 ? 13.719 -9.914 7.016 1 98.31 90 ALA A O 1
ATOM 703 N N . TRP A 1 91 ? 13.188 -9.656 4.859 1 98.56 91 TRP A N 1
ATOM 704 C CA . TRP A 1 91 ? 13.008 -8.211 4.953 1 98.56 91 TRP A CA 1
ATOM 705 C C . TRP A 1 91 ? 11.859 -7.859 5.895 1 98.56 91 TRP A C 1
ATOM 707 O O . TRP A 1 91 ? 11.984 -6.957 6.727 1 98.56 91 TRP A O 1
ATOM 717 N N . PHE A 1 92 ? 10.758 -8.586 5.816 1 98.5 92 PHE A N 1
ATOM 718 C CA . PHE A 1 92 ? 9.602 -8.352 6.672 1 98.5 92 PHE A CA 1
ATOM 719 C C . PHE A 1 92 ? 9.961 -8.57 8.141 1 98.5 92 PHE A C 1
ATOM 721 O O . PHE A 1 92 ? 9.328 -7.988 9.023 1 98.5 92 PHE A O 1
ATOM 728 N N . ALA A 1 93 ? 10.914 -9.383 8.398 1 97.81 93 ALA A N 1
ATOM 729 C CA . ALA A 1 93 ? 11.266 -9.766 9.766 1 97.81 93 ALA A CA 1
ATOM 730 C C . ALA A 1 93 ? 12.227 -8.75 10.383 1 97.81 93 ALA A C 1
ATOM 732 O O . ALA A 1 93 ? 12.516 -8.82 11.578 1 97.81 93 ALA A O 1
ATOM 733 N N . GLU A 1 94 ? 12.734 -7.836 9.617 1 97.56 94 GLU A N 1
ATOM 734 C CA . GLU A 1 94 ? 13.609 -6.801 10.156 1 97.56 94 GLU A CA 1
ATOM 735 C C . GLU A 1 94 ? 12.859 -5.91 11.148 1 97.56 94 GLU A C 1
ATOM 737 O O . GLU A 1 94 ? 11.688 -5.594 10.938 1 97.56 94 GLU A O 1
ATOM 742 N N . GLN A 1 95 ? 13.445 -5.398 12.148 1 95.62 95 GLN A N 1
ATOM 743 C CA . GLN A 1 95 ? 12.836 -4.68 13.258 1 95.62 95 GLN A CA 1
ATOM 744 C C . GLN A 1 95 ? 12.305 -3.322 12.812 1 95.62 95 GLN A C 1
ATOM 746 O O . GLN A 1 95 ? 11.328 -2.816 13.367 1 95.62 95 GLN A O 1
ATOM 751 N N . ASP A 1 96 ? 13.008 -2.748 11.852 1 95.81 96 ASP A N 1
ATOM 752 C CA . ASP A 1 96 ? 12.617 -1.405 11.438 1 95.81 96 ASP A CA 1
ATOM 753 C C . ASP A 1 96 ? 11.719 -1.451 10.203 1 95.81 96 ASP A C 1
ATOM 755 O O . ASP A 1 96 ? 11.469 -0.422 9.57 1 95.81 96 ASP A O 1
ATOM 759 N N . PHE A 1 97 ? 11.203 -2.656 9.938 1 97.88 97 PHE A N 1
ATOM 760 C CA . PHE A 1 97 ? 10.336 -2.797 8.773 1 97.88 97 PHE A CA 1
ATOM 761 C C . PHE A 1 97 ? 9.016 -2.08 9 1 97.88 97 PHE A C 1
ATOM 763 O O . PHE A 1 97 ? 8.328 -2.328 9.992 1 97.88 97 PHE A O 1
ATOM 770 N N . ARG A 1 98 ? 8.719 -1.272 7.977 1 96.81 98 ARG A N 1
ATOM 771 C CA . ARG A 1 98 ? 7.461 -0.54 8.062 1 96.81 98 ARG A CA 1
ATOM 772 C C . ARG A 1 98 ? 6.742 -0.536 6.715 1 96.81 98 ARG A C 1
ATOM 774 O O . ARG A 1 98 ? 5.98 0.385 6.414 1 96.81 98 ARG A O 1
ATOM 781 N N . GLY A 1 99 ? 7.082 -1.509 5.863 1 98 99 GLY A N 1
ATOM 782 C CA . GLY A 1 99 ? 6.43 -1.564 4.566 1 98 99 GLY A CA 1
ATOM 783 C C . GLY A 1 99 ? 7.191 -0.825 3.482 1 98 99 GLY A C 1
ATOM 784 O O . GLY A 1 99 ? 8.344 -0.436 3.68 1 98 99 GLY A O 1
ATOM 785 N N . CYS A 1 100 ? 6.633 -0.755 2.369 1 98.62 100 CYS A N 1
ATOM 786 C CA . CYS A 1 100 ? 7.266 -0.115 1.223 1 98.62 100 CYS A CA 1
ATOM 787 C C . CYS A 1 100 ? 7.289 1.4 1.386 1 98.62 100 CYS A C 1
ATOM 789 O O . CYS A 1 100 ? 6.238 2.043 1.395 1 98.62 100 CYS A O 1
ATOM 791 N N . ALA A 1 101 ? 8.43 2.01 1.435 1 98.62 101 ALA A N 1
ATOM 792 C CA . ALA A 1 101 ? 8.578 3.451 1.611 1 98.62 101 ALA A CA 1
ATOM 793 C C . ALA A 1 101 ? 7.926 4.215 0.465 1 98.62 101 ALA A C 1
ATOM 795 O O . ALA A 1 101 ? 7.434 5.332 0.656 1 98.62 101 ALA A O 1
ATOM 796 N N . PHE A 1 102 ? 7.914 3.65 -0.719 1 98.81 102 PHE A N 1
ATOM 797 C CA . PHE A 1 102 ? 7.375 4.301 -1.907 1 98.81 102 PHE A CA 1
ATOM 798 C C . PHE A 1 102 ? 5.855 4.355 -1.851 1 98.81 102 PHE A C 1
ATOM 800 O O . PHE A 1 102 ? 5.254 5.402 -2.109 1 98.81 102 PHE A O 1
ATOM 807 N N . VAL A 1 103 ? 5.23 3.244 -1.43 1 98.69 103 VAL A N 1
ATOM 808 C CA . VAL A 1 103 ? 3.781 3.221 -1.252 1 98.69 103 VAL A CA 1
ATOM 809 C C . VAL A 1 103 ? 3.387 4.156 -0.111 1 98.69 103 VAL A C 1
ATOM 811 O O . VAL A 1 103 ? 2.42 4.914 -0.227 1 98.69 103 VAL A O 1
ATOM 814 N N . ASN A 1 104 ? 4.184 4.133 0.995 1 98.19 104 ASN A N 1
ATOM 815 C CA . ASN A 1 104 ? 3.928 5.031 2.117 1 98.19 104 ASN A CA 1
ATOM 816 C C . ASN A 1 104 ? 3.98 6.496 1.688 1 98.19 104 ASN A C 1
ATOM 818 O O . ASN A 1 104 ? 3.076 7.273 2 1 98.19 104 ASN A O 1
ATOM 822 N N . SER A 1 105 ? 5.047 6.852 0.946 1 98.25 105 SER A N 1
ATOM 823 C CA . SER A 1 105 ? 5.234 8.234 0.519 1 98.25 105 SER A CA 1
ATOM 824 C C . SER A 1 105 ? 4.18 8.641 -0.508 1 98.25 105 SER A C 1
ATOM 826 O O . SER A 1 105 ? 3.725 9.781 -0.515 1 98.25 105 SER A O 1
ATOM 828 N N . PHE A 1 106 ? 3.852 7.711 -1.387 1 97.88 106 PHE A N 1
ATOM 829 C CA . PHE A 1 106 ? 2.811 7.969 -2.375 1 97.88 106 PHE A CA 1
ATOM 830 C C . PHE A 1 106 ? 1.476 8.25 -1.696 1 97.88 106 PHE A C 1
ATOM 832 O O . PHE A 1 106 ? 0.765 9.18 -2.074 1 97.88 106 PHE A O 1
ATOM 839 N N . GLY A 1 107 ? 1.128 7.445 -0.689 1 96.56 107 GLY A N 1
ATOM 840 C CA . GLY A 1 107 ? -0.1 7.66 0.06 1 96.56 107 GLY A CA 1
ATOM 841 C C . GLY A 1 107 ? -0.156 9.016 0.733 1 96.56 107 GLY A C 1
ATOM 842 O O . GLY A 1 107 ? -1.211 9.656 0.77 1 96.56 107 GLY A O 1
ATOM 843 N N . GLU A 1 108 ? 0.92 9.484 1.176 1 96.94 108 GLU A N 1
ATOM 844 C CA . GLU A 1 108 ? 1.001 10.727 1.934 1 96.94 108 GLU A CA 1
ATOM 845 C C . GLU A 1 108 ? 1.08 11.938 1.005 1 96.94 108 GLU A C 1
ATOM 847 O O . GLU A 1 108 ? 0.428 12.953 1.246 1 96.94 108 GLU A O 1
ATOM 852 N N . LEU A 1 109 ? 1.875 11.805 -0.091 1 96.69 109 LEU A N 1
ATOM 853 C CA . LEU A 1 109 ? 2.285 13.008 -0.815 1 96.69 109 LEU A CA 1
ATOM 854 C C . LEU A 1 109 ? 1.939 12.891 -2.297 1 96.69 109 LEU A C 1
ATOM 856 O O . LEU A 1 109 ? 2.082 13.859 -3.049 1 96.69 109 LEU A O 1
ATOM 860 N N . GLY A 1 110 ? 1.497 11.75 -2.762 1 95.19 110 GLY A N 1
ATOM 861 C CA . GLY A 1 110 ? 1.337 11.492 -4.184 1 95.19 110 GLY A CA 1
ATOM 862 C C . GLY A 1 110 ? 0.374 12.453 -4.859 1 95.19 110 GLY A C 1
ATOM 863 O O . GLY A 1 110 ? 0.529 12.773 -6.039 1 95.19 110 GLY A O 1
ATOM 864 N N . ALA A 1 111 ? -0.558 12.977 -4.105 1 92.69 111 ALA A N 1
ATOM 865 C CA . ALA A 1 111 ? -1.573 13.867 -4.66 1 92.69 111 ALA A CA 1
ATOM 866 C C . ALA A 1 111 ? -1.05 15.297 -4.762 1 92.69 111 ALA A C 1
ATOM 868 O O . ALA A 1 111 ? -1.52 16.078 -5.59 1 92.69 111 ALA A O 1
ATOM 869 N N . THR A 1 112 ? -0.056 15.617 -3.932 1 94.69 112 THR A N 1
ATOM 870 C CA . THR A 1 112 ? 0.365 17.016 -3.852 1 94.69 112 THR A CA 1
ATOM 871 C C . THR A 1 112 ? 1.788 17.172 -4.375 1 94.69 112 THR A C 1
ATOM 873 O O . THR A 1 112 ? 2.264 18.297 -4.551 1 94.69 112 THR A O 1
ATOM 876 N N . SER A 1 113 ? 2.441 16.094 -4.637 1 97.44 113 SER A N 1
ATOM 877 C CA . SER A 1 113 ? 3.807 16.125 -5.152 1 9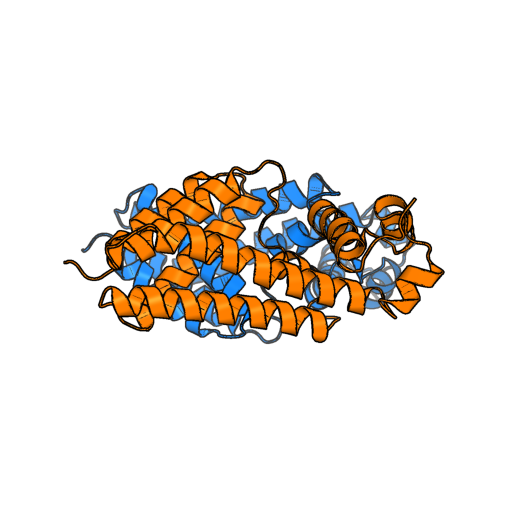7.44 113 SER A CA 1
ATOM 878 C C . SER A 1 113 ? 3.977 15.188 -6.34 1 97.44 113 SER A C 1
ATOM 880 O O . SER A 1 113 ? 4.121 13.977 -6.168 1 97.44 113 SER A O 1
ATOM 882 N N . ALA A 1 114 ? 4.051 15.789 -7.512 1 97.62 114 ALA A N 1
ATOM 883 C CA . ALA A 1 114 ? 4.258 15.016 -8.734 1 97.62 114 ALA A CA 1
ATOM 884 C C . ALA A 1 114 ? 5.609 14.305 -8.711 1 97.62 114 ALA A C 1
ATOM 886 O O . ALA A 1 114 ? 5.746 13.195 -9.234 1 97.62 114 ALA A O 1
ATOM 887 N N . ALA A 1 115 ? 6.543 14.906 -8.055 1 98.38 115 ALA A N 1
ATOM 888 C CA . ALA A 1 115 ? 7.891 14.344 -7.996 1 98.38 115 ALA A CA 1
ATOM 889 C C . ALA A 1 115 ? 7.918 13.078 -7.141 1 98.38 115 ALA A C 1
ATOM 891 O O . ALA A 1 115 ? 8.547 12.086 -7.516 1 98.38 115 ALA A O 1
ATOM 892 N N . VAL A 1 116 ? 7.254 13.078 -6.043 1 98.25 116 VAL A N 1
ATOM 893 C CA . VAL A 1 116 ? 7.195 11.906 -5.172 1 98.25 116 VAL A CA 1
ATOM 894 C C . VAL A 1 116 ? 6.422 10.781 -5.863 1 98.25 116 VAL A C 1
ATOM 896 O O . VAL A 1 116 ? 6.84 9.625 -5.836 1 98.25 116 VAL A O 1
ATOM 899 N N . ALA A 1 117 ? 5.309 11.148 -6.508 1 98.31 117 ALA A N 1
ATOM 900 C CA . ALA A 1 117 ? 4.527 10.164 -7.25 1 98.31 117 ALA A CA 1
ATOM 901 C C . ALA A 1 117 ? 5.363 9.516 -8.344 1 98.31 117 ALA A C 1
ATOM 903 O O . ALA A 1 117 ? 5.305 8.297 -8.547 1 98.31 117 ALA A O 1
ATOM 904 N N . ALA A 1 118 ? 6.133 10.297 -9.023 1 98.62 118 ALA A N 1
ATOM 905 C CA . ALA A 1 118 ? 6.969 9.805 -10.117 1 98.62 118 ALA A CA 1
ATOM 906 C C . ALA A 1 118 ? 8.031 8.836 -9.594 1 98.62 118 ALA A C 1
ATOM 908 O O . ALA A 1 118 ? 8.336 7.832 -10.242 1 98.62 118 ALA A O 1
ATOM 909 N N . GLU A 1 119 ? 8.586 9.125 -8.414 1 98.75 119 GLU A N 1
ATOM 910 C CA . GLU A 1 119 ? 9.586 8.227 -7.836 1 98.75 119 GLU A CA 1
ATOM 911 C C . GLU A 1 119 ? 8.961 6.898 -7.426 1 98.75 119 GLU A C 1
ATOM 913 O O . GLU A 1 119 ? 9.57 5.844 -7.605 1 98.75 119 GLU A O 1
ATOM 918 N N . ALA A 1 120 ? 7.797 6.965 -6.844 1 98.75 120 ALA A N 1
ATOM 919 C CA . ALA A 1 120 ? 7.098 5.734 -6.477 1 98.75 120 ALA A CA 1
ATOM 920 C C . ALA A 1 120 ? 6.805 4.883 -7.707 1 98.75 120 ALA A C 1
ATOM 922 O O . ALA A 1 120 ? 7.039 3.672 -7.699 1 98.75 120 ALA A O 1
ATOM 923 N N . ARG A 1 121 ? 6.328 5.547 -8.797 1 98.62 121 ARG A N 1
ATOM 924 C CA . ARG A 1 121 ? 6.039 4.844 -10.039 1 98.62 121 ARG A CA 1
ATOM 925 C C . ARG A 1 121 ? 7.305 4.227 -10.633 1 98.62 121 ARG A C 1
ATOM 927 O O . ARG A 1 121 ? 7.297 3.07 -11.055 1 98.62 121 ARG A O 1
ATOM 934 N N . ARG A 1 122 ? 8.297 4.996 -10.617 1 98.81 122 ARG A N 1
ATOM 935 C CA . ARG A 1 122 ? 9.57 4.527 -11.164 1 98.81 122 ARG A CA 1
ATOM 936 C C . ARG A 1 122 ? 10.062 3.297 -10.414 1 98.81 122 ARG A C 1
ATOM 938 O O . ARG A 1 122 ? 10.5 2.32 -11.031 1 98.81 122 ARG A O 1
ATOM 945 N N . HIS A 1 123 ? 10.008 3.322 -9.125 1 98.88 123 HIS A N 1
ATOM 946 C CA . HIS A 1 123 ? 10.43 2.186 -8.312 1 98.88 123 HIS A CA 1
ATOM 947 C C . HIS A 1 123 ? 9.625 0.937 -8.656 1 98.88 123 HIS A C 1
ATOM 949 O O . HIS A 1 123 ? 10.188 -0.143 -8.836 1 98.88 123 HIS A O 1
ATOM 955 N N . LYS A 1 124 ? 8.289 1.07 -8.742 1 98.69 124 LYS A N 1
ATOM 956 C CA . LYS A 1 124 ? 7.438 -0.083 -9.008 1 98.69 124 LYS A CA 1
ATOM 957 C C . LYS A 1 124 ? 7.652 -0.614 -10.422 1 98.69 124 LYS A C 1
ATOM 959 O O . LYS A 1 124 ? 7.609 -1.825 -10.648 1 98.69 124 LYS A O 1
ATOM 964 N N . GLU A 1 125 ? 7.895 0.293 -11.344 1 98.75 125 GLU A N 1
ATOM 965 C CA . GLU A 1 125 ? 8.18 -0.127 -12.719 1 98.75 125 GLU A CA 1
ATOM 966 C C . GLU A 1 125 ? 9.484 -0.917 -12.789 1 98.75 125 GLU A C 1
ATOM 968 O O . GLU A 1 125 ? 9.562 -1.929 -13.484 1 98.75 125 GLU A O 1
ATOM 973 N N . LEU A 1 126 ? 10.453 -0.462 -12.102 1 98.88 126 LEU A N 1
ATOM 974 C CA . LEU A 1 126 ? 11.742 -1.146 -12.094 1 98.88 126 LEU A CA 1
ATOM 975 C C . LEU A 1 126 ? 11.633 -2.51 -11.422 1 98.88 126 LEU A C 1
ATOM 977 O O . LEU A 1 126 ? 12.188 -3.496 -11.914 1 98.88 126 LEU A O 1
ATOM 981 N N . PHE A 1 127 ? 10.93 -2.602 -10.336 1 98.88 127 PHE A N 1
ATOM 982 C CA . PHE A 1 127 ? 10.734 -3.875 -9.648 1 98.88 127 PHE A CA 1
ATOM 983 C C . PHE A 1 127 ? 9.93 -4.84 -10.516 1 98.88 127 PHE A C 1
ATOM 985 O O . PHE A 1 127 ? 10.305 -6.004 -10.664 1 98.88 127 PHE A O 1
ATOM 992 N N . ALA A 1 128 ? 8.859 -4.352 -11.125 1 98.81 128 ALA A N 1
ATOM 993 C CA . ALA A 1 128 ? 8.055 -5.172 -12.031 1 98.81 128 ALA A CA 1
ATOM 994 C C . ALA A 1 128 ? 8.898 -5.688 -13.195 1 98.81 128 ALA A C 1
ATOM 996 O O . ALA A 1 128 ? 8.781 -6.852 -13.578 1 98.81 128 ALA A O 1
ATOM 997 N N . GLY A 1 129 ? 9.68 -4.789 -13.758 1 98.81 129 GLY A N 1
ATOM 998 C CA . GLY A 1 129 ? 10.562 -5.195 -14.844 1 98.81 129 GLY A CA 1
ATOM 999 C C . GLY A 1 129 ? 11.547 -6.277 -14.438 1 98.81 129 GLY A C 1
ATOM 1000 O O . GLY A 1 129 ? 11.797 -7.211 -15.203 1 98.81 129 GLY A O 1
ATOM 1001 N N . TYR A 1 130 ? 12.086 -6.176 -13.266 1 98.88 130 TYR A N 1
ATOM 1002 C CA . TYR A 1 130 ? 13.016 -7.18 -12.75 1 98.88 130 TYR A CA 1
ATOM 1003 C C . TYR A 1 130 ? 12.32 -8.523 -12.578 1 98.88 130 TYR A C 1
ATOM 1005 O O . TYR A 1 130 ? 12.859 -9.562 -12.969 1 98.88 130 TYR A O 1
ATOM 1013 N N . VAL A 1 131 ? 11.141 -8.555 -12 1 98.88 131 VAL A N 1
ATOM 1014 C CA . VAL A 1 131 ? 10.359 -9.781 -11.836 1 98.88 131 VAL A CA 1
ATOM 1015 C C . VAL A 1 131 ? 10.062 -10.398 -13.195 1 98.88 131 VAL A C 1
ATOM 1017 O O . VAL A 1 131 ? 10.156 -11.609 -13.367 1 98.88 131 VAL A O 1
ATOM 1020 N N . GLU A 1 132 ? 9.727 -9.531 -14.164 1 98.88 132 GLU A N 1
ATOM 1021 C CA . GLU A 1 132 ? 9.445 -10.016 -15.508 1 98.88 132 GLU A CA 1
ATOM 1022 C C . GLU A 1 132 ? 10.664 -10.727 -16.109 1 98.88 132 GLU A C 1
ATOM 1024 O O . GLU A 1 132 ? 10.539 -11.781 -16.719 1 98.88 132 GLU A O 1
ATOM 1029 N N . GLU A 1 133 ? 11.812 -10.164 -15.906 1 98.75 133 GLU A N 1
ATOM 1030 C CA . GLU A 1 133 ? 13.039 -10.781 -16.391 1 98.75 133 GLU A CA 1
ATOM 1031 C C . GLU A 1 133 ? 13.258 -12.156 -15.758 1 98.75 133 GLU A C 1
ATOM 1033 O O . GLU A 1 133 ? 13.602 -13.117 -16.453 1 98.75 133 GLU A O 1
ATOM 1038 N N . LEU A 1 134 ? 13.078 -12.227 -14.469 1 98.81 134 LEU A N 1
ATOM 1039 C CA . LEU A 1 134 ? 13.258 -13.484 -13.75 1 98.81 134 LEU A CA 1
ATOM 1040 C C . LEU A 1 134 ? 12.281 -14.539 -14.258 1 98.81 134 LEU A C 1
ATOM 1042 O O . LEU A 1 134 ? 12.664 -15.688 -14.492 1 98.81 134 LEU A O 1
ATOM 1046 N N . VAL A 1 135 ? 11.023 -14.164 -14.422 1 98.88 135 VAL A N 1
ATOM 1047 C CA . VAL A 1 135 ? 9.977 -15.094 -14.82 1 98.88 135 VAL A CA 1
ATOM 1048 C C . VAL A 1 135 ? 10.211 -15.562 -16.25 1 98.88 135 VAL A C 1
ATOM 1050 O O . VAL A 1 135 ? 10.023 -16.734 -16.562 1 98.88 135 VAL A O 1
ATOM 1053 N N . ARG A 1 136 ? 10.602 -14.609 -17.078 1 98.56 136 ARG A N 1
ATOM 1054 C CA . ARG A 1 136 ? 10.922 -14.969 -18.453 1 98.56 136 ARG A CA 1
ATOM 1055 C C . ARG A 1 136 ? 12.055 -15.992 -18.5 1 98.56 136 ARG A C 1
ATOM 1057 O O . ARG A 1 136 ? 11.984 -16.969 -19.25 1 98.56 136 ARG A O 1
ATOM 1064 N N . ALA A 1 137 ? 13.062 -15.805 -17.734 1 98.19 137 ALA A N 1
ATOM 1065 C CA . ALA A 1 137 ? 14.188 -16.734 -17.672 1 98.19 137 ALA A CA 1
ATOM 1066 C C . ALA A 1 137 ? 13.742 -18.109 -17.172 1 98.19 137 ALA A C 1
ATOM 1068 O O . ALA A 1 137 ? 14.344 -19.125 -17.516 1 98.19 137 ALA A O 1
ATOM 1069 N N . ALA A 1 138 ? 12.68 -18.141 -16.422 1 98.25 138 ALA A N 1
ATOM 1070 C CA . ALA A 1 138 ? 12.141 -19.391 -15.891 1 98.25 138 ALA A CA 1
ATOM 1071 C C . ALA A 1 138 ? 11.125 -20 -16.859 1 98.25 138 ALA A C 1
ATOM 1073 O O . ALA A 1 138 ? 10.5 -21.016 -16.547 1 98.25 138 ALA A O 1
ATOM 1074 N N . GLY A 1 139 ? 10.922 -19.344 -17.984 1 98.12 139 GLY A N 1
ATOM 1075 C CA . GLY A 1 139 ? 10.039 -19.875 -19.016 1 98.12 139 GLY A CA 1
ATOM 1076 C C . GLY A 1 139 ? 8.609 -19.391 -18.891 1 98.12 139 GLY A C 1
ATOM 1077 O O . GLY A 1 139 ? 7.707 -19.922 -19.531 1 98.12 139 GLY A O 1
ATOM 1078 N N . GLY A 1 140 ? 8.422 -18.422 -18.047 1 98.56 140 GLY A N 1
ATOM 1079 C CA . GLY A 1 140 ? 7.078 -17.906 -17.828 1 98.56 140 GLY A CA 1
ATOM 1080 C C . GLY A 1 140 ? 6.695 -16.797 -18.797 1 98.56 140 GLY A C 1
ATOM 1081 O O . GLY A 1 140 ? 7.559 -16.234 -19.469 1 98.56 140 GLY A O 1
ATOM 1082 N N . SER A 1 141 ? 5.461 -16.469 -18.844 1 98.44 141 SER A N 1
ATOM 1083 C CA . SER A 1 141 ? 4.914 -15.438 -19.719 1 98.44 141 SER A CA 1
ATOM 1084 C C . SER A 1 141 ? 4.922 -14.078 -19.031 1 98.44 141 SER A C 1
ATOM 1086 O O . SER A 1 141 ? 5.16 -13.992 -17.812 1 98.44 141 SER A O 1
ATOM 1088 N N . THR A 1 142 ? 4.621 -13.023 -19.766 1 98.12 142 THR A N 1
ATOM 1089 C CA . THR A 1 142 ? 4.461 -11.672 -19.234 1 98.12 142 THR A CA 1
ATOM 1090 C C . THR A 1 142 ? 3.305 -11.617 -18.234 1 98.12 142 THR A C 1
ATOM 1092 O O . THR A 1 142 ? 3.391 -10.938 -17.219 1 98.12 142 THR A O 1
ATOM 1095 N N . GLU A 1 143 ? 2.266 -12.352 -18.562 1 98.31 143 GLU A N 1
ATOM 1096 C CA . GLU A 1 143 ? 1.118 -12.383 -17.672 1 98.31 143 GLU A CA 1
ATOM 1097 C C . GLU A 1 143 ? 1.475 -13.047 -16.344 1 98.31 143 GLU A C 1
ATOM 1099 O O . GLU A 1 143 ? 1.082 -12.562 -15.273 1 98.31 143 GLU A O 1
ATOM 1104 N N . THR A 1 144 ? 2.238 -14.109 -16.438 1 98.69 144 THR A N 1
ATOM 1105 C CA . THR A 1 144 ? 2.693 -14.758 -15.203 1 98.69 144 THR A CA 1
ATOM 1106 C C . THR A 1 144 ? 3.561 -13.805 -14.383 1 98.69 144 THR A C 1
ATOM 1108 O O . THR A 1 144 ? 3.453 -13.758 -13.156 1 98.69 144 THR A O 1
ATOM 1111 N N . ALA A 1 145 ? 4.418 -13.039 -15.062 1 98.88 145 ALA A N 1
ATOM 1112 C CA . ALA A 1 145 ? 5.281 -12.07 -14.383 1 98.88 145 ALA A CA 1
ATOM 1113 C C . ALA A 1 145 ? 4.453 -11.023 -13.641 1 98.88 145 ALA A C 1
ATOM 1115 O O . ALA A 1 145 ? 4.77 -10.664 -12.508 1 98.88 145 ALA A O 1
ATOM 1116 N N . ARG A 1 146 ? 3.42 -10.57 -14.344 1 98.56 146 ARG A N 1
ATOM 1117 C CA . ARG A 1 146 ? 2.533 -9.586 -13.727 1 98.56 146 ARG A CA 1
ATOM 1118 C C . ARG A 1 146 ? 1.852 -10.156 -12.492 1 98.56 146 ARG A C 1
ATOM 1120 O O . ARG A 1 146 ? 1.764 -9.492 -11.461 1 98.56 146 ARG A O 1
ATOM 1127 N N . GLN A 1 147 ? 1.392 -11.352 -12.547 1 98.94 147 GLN A N 1
ATOM 1128 C CA . GLN A 1 147 ? 0.726 -12.023 -11.438 1 98.94 147 GLN A CA 1
ATOM 1129 C C . GLN A 1 147 ? 1.678 -12.219 -10.258 1 98.94 147 GLN A C 1
ATOM 1131 O O . GLN A 1 147 ? 1.299 -12 -9.109 1 98.94 147 GLN A O 1
ATOM 1136 N N . ILE A 1 148 ? 2.891 -12.57 -10.531 1 98.94 148 ILE A N 1
ATOM 1137 C CA . ILE A 1 148 ? 3.895 -12.789 -9.5 1 98.94 148 ILE A CA 1
ATOM 1138 C C . ILE A 1 148 ? 4.273 -11.453 -8.859 1 98.94 148 ILE A C 1
ATOM 1140 O O . ILE A 1 148 ? 4.465 -11.375 -7.641 1 98.94 148 ILE A O 1
ATOM 1144 N N . PHE A 1 149 ? 4.363 -10.414 -9.641 1 98.94 149 PHE A N 1
ATOM 1145 C CA . PHE A 1 149 ? 4.582 -9.07 -9.125 1 98.94 149 PHE A CA 1
ATOM 1146 C C . PHE A 1 149 ? 3.477 -8.672 -8.156 1 98.94 149 PHE A C 1
ATOM 1148 O O . PHE A 1 149 ? 3.748 -8.125 -7.086 1 98.94 149 PHE A O 1
ATOM 1155 N N . LEU A 1 150 ? 2.225 -8.969 -8.5 1 98.94 150 LEU A N 1
ATOM 1156 C CA . LEU A 1 150 ? 1.091 -8.641 -7.648 1 98.94 150 LEU A CA 1
ATOM 1157 C C . LEU A 1 150 ? 1.177 -9.375 -6.316 1 98.94 150 LEU A C 1
ATOM 1159 O O . LEU A 1 150 ? 0.839 -8.82 -5.27 1 98.94 150 LEU A O 1
ATOM 1163 N N . LEU A 1 151 ? 1.62 -10.602 -6.359 1 98.94 151 LEU A N 1
ATOM 1164 C CA . LEU A 1 151 ? 1.807 -11.359 -5.125 1 98.94 151 LEU A CA 1
ATOM 1165 C C . LEU A 1 151 ? 2.846 -10.695 -4.23 1 98.94 151 LEU A C 1
ATOM 1167 O O . LEU A 1 151 ? 2.652 -10.594 -3.016 1 98.94 151 LEU A O 1
ATOM 1171 N N . ALA A 1 152 ? 3.945 -10.281 -4.832 1 98.94 152 ALA A N 1
ATOM 1172 C CA . ALA A 1 152 ? 4.996 -9.609 -4.074 1 98.94 152 ALA A CA 1
ATOM 1173 C C . ALA A 1 152 ? 4.48 -8.328 -3.436 1 98.94 152 ALA A C 1
ATOM 1175 O O . ALA A 1 152 ? 4.684 -8.086 -2.244 1 98.94 152 ALA A O 1
ATOM 1176 N N . GLU A 1 153 ? 3.783 -7.516 -4.215 1 98.88 153 GLU A N 1
ATOM 1177 C CA . GLU A 1 153 ? 3.227 -6.262 -3.715 1 98.88 153 GLU A CA 1
ATOM 1178 C C . GLU A 1 153 ? 2.205 -6.512 -2.609 1 98.88 153 GLU A C 1
ATOM 1180 O O . GLU A 1 153 ? 2.197 -5.816 -1.594 1 98.88 153 GLU A O 1
ATOM 1185 N N . GLY A 1 154 ? 1.351 -7.516 -2.85 1 98.88 154 GLY A N 1
ATOM 1186 C CA . GLY A 1 154 ? 0.383 -7.871 -1.823 1 98.88 154 GLY A CA 1
ATOM 1187 C C . GLY A 1 154 ? 1.027 -8.32 -0.525 1 98.88 154 GLY A C 1
ATOM 1188 O O . GLY A 1 154 ? 0.554 -7.973 0.56 1 98.88 154 GLY A O 1
ATOM 1189 N N . ALA A 1 155 ? 2.094 -9.078 -0.634 1 98.94 155 ALA A N 1
ATOM 1190 C CA . ALA A 1 155 ? 2.805 -9.539 0.555 1 98.94 155 ALA A CA 1
ATOM 1191 C C . ALA A 1 155 ? 3.418 -8.367 1.316 1 98.94 155 ALA A C 1
ATOM 1193 O O . ALA A 1 155 ? 3.352 -8.32 2.547 1 98.94 155 ALA A O 1
ATOM 1194 N N . ILE A 1 156 ? 4 -7.449 0.598 1 98.88 156 ILE A N 1
ATOM 1195 C CA . ILE A 1 156 ? 4.664 -6.301 1.206 1 98.88 156 ILE A CA 1
ATOM 1196 C C . ILE A 1 156 ? 3.652 -5.48 2.004 1 98.88 156 ILE A C 1
ATOM 1198 O O . ILE A 1 156 ? 3.857 -5.215 3.189 1 98.88 156 ILE A O 1
ATOM 1202 N N . VAL A 1 157 ? 2.516 -5.125 1.389 1 98.69 157 VAL A N 1
ATOM 1203 C CA . VAL A 1 157 ? 1.561 -4.238 2.047 1 98.69 157 VAL A CA 1
ATOM 1204 C C . VAL A 1 157 ? 0.872 -4.98 3.189 1 98.69 157 VAL A C 1
ATOM 1206 O O . VAL A 1 157 ? 0.61 -4.398 4.246 1 98.69 157 VAL A O 1
ATOM 1209 N N . SER A 1 158 ? 0.588 -6.266 3.016 1 98.75 158 SER A N 1
ATOM 1210 C CA . SER A 1 158 ? -0.082 -7.035 4.059 1 98.75 158 SER A CA 1
ATOM 1211 C C . SER A 1 158 ? 0.828 -7.242 5.266 1 98.75 158 SER A C 1
ATOM 1213 O O . SER A 1 158 ? 0.383 -7.137 6.41 1 98.75 158 SER A O 1
ATOM 1215 N N . ALA A 1 159 ? 2.094 -7.531 5.012 1 98.69 159 ALA A N 1
ATOM 1216 C CA . ALA A 1 159 ? 3.043 -7.672 6.113 1 98.69 159 ALA A CA 1
ATOM 1217 C C . ALA A 1 159 ? 3.166 -6.371 6.902 1 98.69 159 ALA A C 1
ATOM 1219 O O . ALA A 1 159 ? 3.258 -6.391 8.133 1 98.69 159 ALA A O 1
ATOM 1220 N N . ALA A 1 160 ? 3.162 -5.281 6.215 1 98.31 160 ALA A N 1
ATOM 1221 C CA . ALA A 1 160 ? 3.32 -3.982 6.863 1 98.31 160 ALA A CA 1
ATOM 1222 C C . ALA A 1 160 ? 2.135 -3.678 7.777 1 98.31 160 ALA A C 1
ATOM 1224 O O . ALA A 1 160 ? 2.314 -3.225 8.906 1 98.31 160 ALA A O 1
ATOM 1225 N N . VAL A 1 161 ? 0.944 -3.936 7.305 1 98.5 161 VAL A N 1
ATOM 1226 C CA . VAL A 1 161 ? -0.259 -3.502 8.008 1 98.5 161 VAL A CA 1
ATOM 1227 C C . VAL A 1 161 ? -0.662 -4.555 9.039 1 98.5 161 VAL A C 1
ATOM 1229 O O . VAL A 1 161 ? -1.043 -4.219 10.164 1 98.5 161 VAL A O 1
ATOM 1232 N N . LEU A 1 162 ? -0.498 -5.863 8.664 1 98.25 162 LEU A N 1
ATOM 1233 C CA . LEU A 1 162 ? -1.01 -6.934 9.508 1 98.25 162 LEU A CA 1
ATOM 1234 C C . LEU A 1 162 ? 0.107 -7.539 10.352 1 98.25 162 LEU A C 1
ATOM 1236 O O . LEU A 1 162 ? -0.159 -8.273 11.305 1 98.25 162 LEU A O 1
ATOM 1240 N N . GLY A 1 163 ? 1.372 -7.223 10.055 1 93.88 163 GLY A N 1
ATOM 1241 C CA . GLY A 1 163 ? 2.506 -7.598 10.883 1 93.88 163 GLY A CA 1
ATOM 1242 C C . GLY A 1 163 ? 2.881 -9.062 10.75 1 93.88 163 GLY A C 1
ATOM 1243 O O . GLY A 1 163 ? 3.492 -9.633 11.656 1 93.88 163 GLY A O 1
ATOM 1244 N N . ALA A 1 164 ? 2.453 -9.734 9.734 1 86.94 164 ALA A N 1
ATOM 1245 C CA . ALA A 1 164 ? 2.775 -11.148 9.578 1 86.94 164 ALA A CA 1
ATOM 1246 C C . ALA A 1 164 ? 3.803 -11.359 8.469 1 86.94 164 ALA A C 1
ATOM 1248 O O . ALA A 1 164 ? 3.512 -11.133 7.297 1 86.94 164 ALA A O 1
ATOM 1249 N N . ALA A 1 165 ? 4.965 -11.906 8.906 1 88.44 165 ALA A N 1
ATOM 1250 C CA . ALA A 1 165 ? 6.035 -12.141 7.941 1 88.44 165 ALA A CA 1
ATOM 1251 C C . ALA A 1 165 ? 5.719 -13.344 7.059 1 88.44 165 ALA A C 1
ATOM 1253 O O . ALA A 1 165 ? 6.305 -13.508 5.984 1 88.44 165 ALA A O 1
ATOM 1254 N N . ASP A 1 166 ? 4.812 -14.109 7.438 1 95.5 166 ASP A N 1
ATOM 1255 C CA . ASP A 1 166 ? 4.594 -15.359 6.715 1 95.5 166 ASP A CA 1
ATOM 1256 C C . ASP A 1 166 ? 3.75 -15.133 5.465 1 95.5 166 ASP A C 1
ATOM 1258 O O . ASP A 1 166 ? 3.516 -16.062 4.688 1 95.5 166 ASP A O 1
ATOM 1262 N N . PHE A 1 167 ? 3.326 -13.875 5.246 1 98.25 167 PHE A N 1
ATOM 1263 C CA . PHE A 1 167 ? 2.693 -13.539 3.977 1 98.25 167 PHE A CA 1
ATOM 1264 C C . PHE A 1 167 ? 3.637 -13.82 2.812 1 98.25 167 PHE A C 1
ATOM 1266 O O . PHE A 1 167 ? 3.193 -14.195 1.726 1 98.25 167 PHE A O 1
ATOM 1273 N N . ALA A 1 168 ? 4.977 -13.602 3.025 1 98.69 168 ALA A N 1
ATOM 1274 C CA . ALA A 1 168 ? 5.957 -13.875 1.982 1 98.69 168 ALA A CA 1
ATOM 1275 C C . ALA A 1 168 ? 5.938 -15.352 1.592 1 98.69 168 ALA A C 1
ATOM 1277 O O . ALA A 1 168 ? 6.09 -15.695 0.416 1 98.69 168 ALA A O 1
ATOM 1278 N N . LEU A 1 169 ? 5.766 -16.219 2.598 1 98.62 169 LEU A N 1
ATOM 1279 C CA . LEU A 1 169 ? 5.715 -17.641 2.326 1 98.62 169 LEU A CA 1
ATOM 1280 C C . LEU A 1 169 ? 4.469 -18 1.523 1 98.62 169 LEU A C 1
ATOM 1282 O O . LEU A 1 169 ? 4.535 -18.797 0.588 1 98.62 169 LEU A O 1
ATOM 1286 N N . SER A 1 170 ? 3.305 -17.453 1.886 1 98.75 170 SER A N 1
ATOM 1287 C CA . SER A 1 170 ? 2.074 -17.672 1.137 1 98.75 170 SER A CA 1
ATOM 1288 C C . SER A 1 170 ? 2.209 -17.203 -0.306 1 98.75 170 SER A C 1
ATOM 1290 O O . SER A 1 170 ? 1.751 -17.875 -1.232 1 98.75 170 SER A O 1
ATOM 1292 N N . ALA A 1 171 ? 2.836 -16.047 -0.502 1 98.94 171 ALA A N 1
ATOM 1293 C CA . ALA A 1 171 ? 3.064 -15.523 -1.845 1 98.94 171 ALA A CA 1
ATOM 1294 C C . ALA A 1 171 ? 4.008 -16.422 -2.635 1 98.94 171 ALA A C 1
ATOM 1296 O O . ALA A 1 171 ? 3.793 -16.672 -3.826 1 98.94 171 ALA A O 1
ATOM 1297 N N . ARG A 1 172 ? 5.008 -16.906 -1.943 1 98.81 172 ARG A N 1
ATOM 1298 C CA . ARG A 1 172 ? 5.977 -17.812 -2.562 1 98.81 172 ARG A CA 1
ATOM 1299 C C . ARG A 1 172 ? 5.293 -19.062 -3.09 1 98.81 172 ARG A C 1
ATOM 1301 O O . ARG A 1 172 ? 5.559 -19.5 -4.211 1 98.81 172 ARG A O 1
ATOM 1308 N N . THR A 1 173 ? 4.473 -19.656 -2.281 1 98.69 173 THR A N 1
ATOM 1309 C CA . THR A 1 173 ? 3.793 -20.891 -2.65 1 98.69 173 THR A CA 1
ATOM 1310 C C . THR A 1 173 ? 2.82 -20.656 -3.803 1 98.69 173 THR A C 1
ATOM 1312 O O . THR A 1 173 ? 2.693 -21.484 -4.699 1 98.69 173 THR A O 1
ATOM 1315 N N . ALA A 1 174 ? 2.141 -19.531 -3.822 1 98.88 174 ALA A N 1
ATOM 1316 C CA . ALA A 1 174 ? 1.285 -19.172 -4.949 1 98.88 174 ALA A CA 1
ATOM 1317 C C . ALA A 1 174 ? 2.104 -18.984 -6.223 1 98.88 174 ALA A C 1
ATOM 1319 O O . ALA A 1 174 ? 1.717 -19.469 -7.293 1 98.88 174 ALA A O 1
ATOM 1320 N N . ALA A 1 175 ? 3.25 -18.266 -6.062 1 98.88 175 ALA A N 1
ATOM 1321 C CA . ALA A 1 175 ? 4.125 -18.047 -7.215 1 98.88 175 ALA A CA 1
ATOM 1322 C C . ALA A 1 175 ? 4.578 -19.375 -7.812 1 98.88 175 ALA A C 1
ATOM 1324 O O . ALA A 1 175 ? 4.598 -19.531 -9.031 1 98.88 175 ALA A O 1
ATOM 1325 N N . ALA A 1 176 ? 4.914 -20.281 -6.953 1 98.62 176 ALA A N 1
ATOM 1326 C CA . ALA A 1 176 ? 5.359 -21.594 -7.41 1 98.62 176 ALA A CA 1
ATOM 1327 C C . ALA A 1 176 ? 4.277 -22.281 -8.234 1 98.62 176 ALA A C 1
ATOM 1329 O O . ALA A 1 176 ? 4.574 -22.969 -9.211 1 98.62 176 ALA A O 1
ATOM 1330 N N . ARG A 1 177 ? 3.057 -22.078 -7.867 1 97.94 177 ARG A N 1
ATOM 1331 C CA . ARG A 1 177 ? 1.937 -22.703 -8.562 1 97.94 177 ARG A CA 1
ATOM 1332 C C . ARG A 1 177 ? 1.665 -22 -9.891 1 97.94 177 ARG A C 1
ATOM 1334 O O . ARG A 1 177 ? 1.165 -22.625 -10.836 1 97.94 177 ARG A O 1
ATOM 1341 N N . LEU A 1 178 ? 1.987 -20.766 -9.992 1 98.5 178 LEU A N 1
ATOM 1342 C CA . LEU A 1 178 ? 1.689 -19.984 -11.188 1 98.5 178 LEU A CA 1
ATOM 1343 C C . LEU A 1 178 ? 2.785 -20.156 -12.234 1 98.5 178 LEU A C 1
ATOM 1345 O O . LEU A 1 178 ? 2.549 -19.953 -13.43 1 98.5 178 LEU A O 1
ATOM 1349 N N . LEU A 1 179 ? 3.982 -20.438 -11.734 1 98.12 179 LEU A N 1
ATOM 1350 C CA . LEU A 1 179 ? 5.098 -20.641 -12.656 1 98.12 179 LEU A CA 1
ATOM 1351 C C . LEU A 1 179 ? 4.906 -21.906 -13.469 1 98.12 179 LEU A C 1
ATOM 1353 O O . LEU A 1 179 ? 4.316 -22.891 -12.992 1 98.12 179 LEU A O 1
ATOM 1357 N N . PRO A 1 180 ? 5.363 -21.906 -14.695 1 93.81 180 PRO A N 1
ATOM 1358 C CA . PRO A 1 180 ? 5.266 -23.125 -15.484 1 93.81 180 PRO A CA 1
ATOM 1359 C C . PRO A 1 180 ? 6.008 -24.297 -14.852 1 93.81 180 PRO A C 1
ATOM 1361 O O . PRO A 1 180 ? 7.047 -24.109 -14.211 1 93.81 180 PRO A O 1
ATOM 1364 N N . THR A 1 181 ? 5.301 -25.422 -14.875 1 84.06 181 THR A N 1
ATOM 1365 C CA . THR A 1 181 ? 5.93 -26.641 -14.367 1 84.06 181 THR A CA 1
ATOM 1366 C C . THR A 1 181 ? 7.164 -26.984 -15.188 1 84.06 181 THR A C 1
ATOM 1368 O O . THR A 1 181 ? 7.207 -26.734 -16.391 1 84.06 181 THR A O 1
ATOM 1371 N N . ARG A 1 182 ? 8.219 -27.344 -14.445 1 66.12 182 ARG A N 1
ATOM 1372 C CA . ARG A 1 182 ? 9.391 -27.891 -15.133 1 66.12 182 ARG A CA 1
ATOM 1373 C C . ARG A 1 182 ? 9.031 -29.141 -15.93 1 66.12 182 ARG A C 1
ATOM 1375 O O . ARG A 1 182 ? 8.094 -29.859 -15.578 1 66.12 182 ARG A O 1
ATOM 1382 N N . MET B 1 1 ? -30.172 27 6.277 1 49.38 1 MET B N 1
ATOM 1383 C CA . MET B 1 1 ? -29.266 25.969 5.766 1 49.38 1 MET B CA 1
ATOM 1384 C C . MET B 1 1 ? -29.078 24.859 6.789 1 49.38 1 MET B C 1
ATOM 1386 O O . MET B 1 1 ? -28.766 25.125 7.953 1 49.38 1 MET B O 1
ATOM 1390 N N . ARG B 1 2 ? -29.672 23.672 6.699 1 60.41 2 ARG B N 1
ATOM 1391 C CA . ARG B 1 2 ? -29.672 22.688 7.781 1 60.41 2 ARG B CA 1
ATOM 1392 C C . ARG B 1 2 ? -28.25 22.344 8.211 1 60.41 2 ARG B C 1
ATOM 1394 O O . ARG B 1 2 ? -27.344 22.328 7.391 1 60.41 2 ARG B O 1
ATOM 1401 N N . SER B 1 3 ? -28.156 22.281 9.508 1 72.44 3 SER B N 1
ATOM 1402 C CA . SER B 1 3 ? -26.844 21.953 10.062 1 72.44 3 SER B CA 1
ATOM 1403 C C . SER B 1 3 ? -26.359 20.594 9.562 1 72.44 3 SER B C 1
ATOM 1405 O O . SER B 1 3 ? -27.109 19.625 9.57 1 72.44 3 SER B O 1
ATOM 1407 N N . PRO B 1 4 ? -25.188 20.578 8.914 1 73.19 4 PRO B N 1
ATOM 1408 C CA . PRO B 1 4 ? -24.688 19.297 8.383 1 73.19 4 PRO B CA 1
ATOM 1409 C C . PRO B 1 4 ? -24.672 18.188 9.43 1 73.19 4 PRO B C 1
ATOM 1411 O O . PRO B 1 4 ? -24.359 18.453 10.602 1 73.19 4 PRO B O 1
ATOM 1414 N N . SER B 1 5 ? -25.047 17.125 9.094 1 82.12 5 SER B N 1
ATOM 1415 C CA . SER B 1 5 ? -25.047 15.945 9.938 1 82.12 5 SER B CA 1
ATOM 1416 C C . SER B 1 5 ? -23.641 15.383 10.109 1 82.12 5 SER B C 1
ATOM 1418 O O . SER B 1 5 ? -22.703 15.844 9.445 1 82.12 5 SER B O 1
ATOM 1420 N N . ASN B 1 6 ? -23.453 14.523 11.016 1 89 6 ASN B N 1
ATOM 1421 C CA . ASN B 1 6 ? -22.188 13.812 11.211 1 89 6 ASN B CA 1
ATOM 1422 C C . ASN B 1 6 ? -21.719 13.133 9.922 1 89 6 ASN B C 1
ATOM 1424 O O . ASN B 1 6 ? -20.547 13.219 9.57 1 89 6 ASN B O 1
ATOM 1428 N N . ASP B 1 7 ? -22.672 12.719 9.25 1 90.81 7 ASP B N 1
ATOM 1429 C CA . ASP B 1 7 ? -22.359 12 8.016 1 90.81 7 ASP B CA 1
ATOM 1430 C C . ASP B 1 7 ? -21.875 12.953 6.926 1 90.81 7 ASP B C 1
ATOM 1432 O O . ASP B 1 7 ? -21 12.609 6.133 1 90.81 7 ASP B O 1
ATOM 1436 N N . ASP B 1 8 ? -22.438 14.094 6.922 1 92.5 8 ASP B N 1
ATOM 1437 C CA . ASP B 1 8 ? -22.031 15.094 5.941 1 92.5 8 ASP B CA 1
ATOM 1438 C C . ASP B 1 8 ? -20.594 15.555 6.184 1 92.5 8 ASP B C 1
ATOM 1440 O O . ASP B 1 8 ? -19.828 15.727 5.238 1 92.5 8 ASP B O 1
ATOM 1444 N N . VAL B 1 9 ? -20.375 15.727 7.43 1 95.69 9 VAL B N 1
ATOM 1445 C CA . VAL B 1 9 ? -19.031 16.172 7.809 1 95.69 9 VAL B CA 1
ATOM 1446 C C . VAL B 1 9 ? -18.016 15.102 7.438 1 95.69 9 VAL B C 1
ATOM 1448 O O . VAL B 1 9 ? -16.969 15.398 6.84 1 95.69 9 VAL B O 1
ATOM 1451 N N . LEU B 1 10 ? -18.328 13.875 7.727 1 97.25 10 LEU B N 1
ATOM 1452 C CA . LEU B 1 10 ? -17.406 12.773 7.441 1 97.25 10 LEU B CA 1
ATOM 1453 C C . LEU B 1 10 ? -17.219 12.609 5.938 1 97.25 10 LEU B C 1
ATOM 1455 O O . LEU B 1 10 ? -16.094 12.336 5.484 1 97.25 10 LEU B O 1
ATOM 1459 N N . ALA B 1 11 ? -18.281 12.797 5.203 1 97.12 11 ALA B N 1
ATOM 1460 C CA . ALA B 1 11 ? -18.188 12.688 3.752 1 97.12 11 ALA B CA 1
ATOM 1461 C C . ALA B 1 11 ? -17.281 13.773 3.178 1 97.12 11 ALA B C 1
ATOM 1463 O O . ALA B 1 11 ? -16.422 13.5 2.34 1 97.12 11 ALA B O 1
ATOM 1464 N N . ALA B 1 12 ? -17.484 14.969 3.643 1 97.5 12 ALA B N 1
ATOM 1465 C CA . ALA B 1 12 ? -16.688 16.094 3.164 1 97.5 12 ALA B CA 1
ATOM 1466 C C . ALA B 1 12 ? -15.227 15.953 3.559 1 97.5 12 ALA B C 1
ATOM 1468 O O . ALA B 1 12 ? -14.336 16.125 2.725 1 97.5 12 ALA B O 1
ATOM 1469 N N . ALA B 1 13 ? -15.016 15.656 4.832 1 97.94 13 ALA B N 1
ATOM 1470 C CA . ALA B 1 13 ? -13.648 15.469 5.324 1 97.94 13 ALA B CA 1
ATOM 1471 C C . ALA B 1 13 ? -12.961 14.32 4.594 1 97.94 13 ALA B C 1
ATOM 1473 O O . ALA B 1 13 ? -11.805 14.438 4.188 1 97.94 13 ALA B O 1
ATOM 1474 N N . GLY B 1 14 ? -13.711 13.258 4.426 1 98.19 14 GLY B N 1
ATOM 1475 C CA . GLY B 1 14 ? -13.164 12.07 3.783 1 98.19 14 GLY B CA 1
ATOM 1476 C C . GLY B 1 14 ? -12.727 12.312 2.352 1 98.19 14 GLY B C 1
ATOM 1477 O O . GLY B 1 14 ? -11.68 11.812 1.921 1 98.19 14 GLY B O 1
ATOM 1478 N N . ALA B 1 15 ? -13.523 13.086 1.618 1 98.06 15 ALA B N 1
ATOM 1479 C CA . ALA B 1 15 ? -13.156 13.43 0.247 1 98.06 15 ALA B CA 1
ATOM 1480 C C . ALA B 1 15 ? -11.844 14.195 0.211 1 98.06 15 ALA B C 1
ATOM 1482 O O . ALA B 1 15 ? -11 13.953 -0.657 1 98.06 15 ALA B O 1
ATOM 1483 N N . LEU B 1 16 ? -11.625 15.086 1.173 1 98 16 LEU B N 1
ATOM 1484 C CA . LEU B 1 16 ? -10.391 15.867 1.249 1 98 16 LEU B CA 1
ATOM 1485 C C . LEU B 1 16 ? -9.219 14.984 1.654 1 98 16 LEU B C 1
ATOM 1487 O O . LEU B 1 16 ? -8.164 15.016 1.021 1 98 16 LEU B O 1
ATOM 1491 N N . PHE B 1 17 ? -9.453 14.141 2.744 1 98.19 17 PHE B N 1
ATOM 1492 C CA . PHE B 1 17 ? -8.406 13.242 3.221 1 98.19 17 PHE B CA 1
ATOM 1493 C C . PHE B 1 17 ? -7.953 12.305 2.109 1 98.19 17 PHE B C 1
ATOM 1495 O O . PHE B 1 17 ? -6.75 12.102 1.913 1 98.19 17 PHE B O 1
ATOM 1502 N N . TYR B 1 18 ? -8.891 11.773 1.407 1 98.06 18 TYR B N 1
ATOM 1503 C CA . TYR B 1 18 ? -8.578 10.797 0.363 1 98.06 18 TYR B CA 1
ATOM 1504 C C . TYR B 1 18 ? -7.883 11.469 -0.814 1 98.06 18 TYR B C 1
ATOM 1506 O O . TYR B 1 18 ? -6.945 10.914 -1.388 1 98.06 18 TYR B O 1
ATOM 1514 N N . ALA B 1 19 ? -8.242 12.641 -1.161 1 97.19 19 AL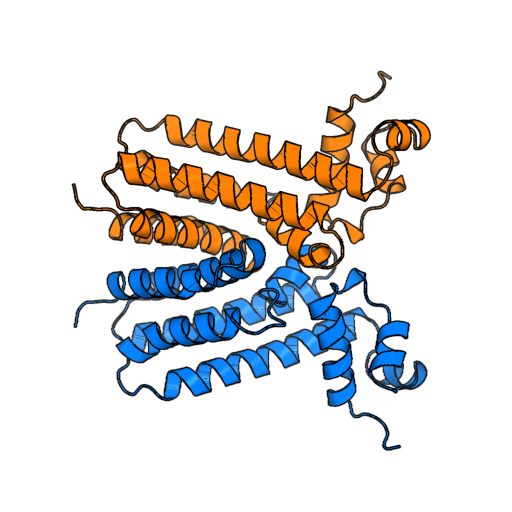A B N 1
ATOM 1515 C CA . ALA B 1 19 ? -7.73 13.336 -2.344 1 97.19 19 ALA B CA 1
ATOM 1516 C C . ALA B 1 19 ? -6.348 13.922 -2.084 1 97.19 19 ALA B C 1
ATOM 1518 O O . ALA B 1 19 ? -5.484 13.906 -2.965 1 97.19 19 ALA B O 1
ATOM 1519 N N . ARG B 1 20 ? -6.113 14.359 -0.85 1 96 20 ARG B N 1
ATOM 1520 C CA . ARG B 1 20 ? -4.938 15.203 -0.648 1 96 20 ARG B CA 1
ATOM 1521 C C . ARG B 1 20 ? -3.975 14.57 0.348 1 96 20 ARG B C 1
ATOM 1523 O O . ARG B 1 20 ? -2.812 14.969 0.439 1 96 20 ARG B O 1
ATOM 1530 N N . GLY B 1 21 ? -4.453 13.57 1.08 1 96 21 GLY B N 1
ATOM 1531 C CA . GLY B 1 21 ? -3.709 13.086 2.232 1 96 21 GLY B CA 1
ATOM 1532 C C . GLY B 1 21 ? -4.152 13.719 3.537 1 96 21 GLY B C 1
ATOM 1533 O O . GLY B 1 21 ? -4.512 14.898 3.57 1 96 21 GLY B O 1
ATOM 1534 N N . VAL B 1 22 ? -4.117 12.992 4.578 1 97.06 22 VAL B N 1
ATOM 1535 C CA . VAL B 1 22 ? -4.641 13.414 5.875 1 97.06 22 VAL B CA 1
ATOM 1536 C C . VAL B 1 22 ? -3.838 14.609 6.391 1 97.06 22 VAL B C 1
ATOM 1538 O O . VAL B 1 22 ? -4.41 15.586 6.883 1 97.06 22 VAL B O 1
ATOM 1541 N N . GLY B 1 23 ? -2.561 14.523 6.273 1 94.06 23 GLY B N 1
ATOM 1542 C CA . GLY B 1 23 ? -1.688 15.562 6.793 1 94.06 23 GLY B CA 1
ATOM 1543 C C . GLY B 1 23 ? -1.894 16.906 6.117 1 94.06 23 GLY B C 1
ATOM 1544 O O . GLY B 1 23 ? -1.729 17.953 6.746 1 94.06 23 GLY B O 1
ATOM 1545 N N . ALA B 1 24 ? -2.266 16.922 4.891 1 94.81 24 ALA B N 1
ATOM 1546 C CA . ALA B 1 24 ? -2.385 18.141 4.09 1 94.81 24 ALA B CA 1
ATOM 1547 C C . ALA B 1 24 ? -3.709 18.844 4.367 1 94.81 24 ALA B C 1
ATOM 1549 O O . ALA B 1 24 ? -3.908 19.984 3.941 1 94.81 24 ALA B O 1
ATOM 1550 N N . VAL B 1 25 ? -4.625 18.203 5.043 1 97.06 25 VAL B N 1
ATOM 1551 C CA . VAL B 1 25 ? -5.961 18.734 5.293 1 97.06 25 VAL B CA 1
ATOM 1552 C C . VAL B 1 25 ? -6.066 19.203 6.738 1 97.06 25 VAL B C 1
ATOM 1554 O O . VAL B 1 25 ? -5.75 18.469 7.668 1 97.06 25 VAL B O 1
ATOM 1557 N N . GLY B 1 26 ? -6.426 20.484 6.91 1 96.75 26 GLY B N 1
ATOM 1558 C CA . GLY B 1 26 ? -6.68 21 8.242 1 96.75 26 GLY B CA 1
ATOM 1559 C C . GLY B 1 26 ? -8.156 21.078 8.586 1 96.75 26 GLY B C 1
ATOM 1560 O O . GLY B 1 26 ? -9.008 20.891 7.715 1 96.75 26 GLY B O 1
ATOM 1561 N N . MET B 1 27 ? -8.406 21.328 9.867 1 97.06 27 MET B N 1
ATOM 1562 C CA . MET B 1 27 ? -9.789 21.438 10.32 1 97.06 27 MET B CA 1
ATOM 1563 C C . MET B 1 27 ? -10.5 22.594 9.633 1 97.06 27 MET B C 1
ATOM 1565 O O . MET B 1 27 ? -11.703 22.531 9.391 1 97.06 27 MET B O 1
ATOM 1569 N N . ASP B 1 28 ? -9.711 23.625 9.25 1 97.44 28 ASP B N 1
ATOM 1570 C CA . ASP B 1 28 ? -10.281 24.734 8.508 1 97.44 28 ASP B CA 1
ATOM 1571 C C . ASP B 1 28 ? -10.75 24.297 7.125 1 97.44 28 ASP B C 1
ATOM 1573 O O . ASP B 1 28 ? -11.781 24.766 6.633 1 97.44 28 ASP B O 1
ATOM 1577 N N . ASP B 1 29 ? -9.992 23.453 6.473 1 97.94 29 ASP B N 1
ATOM 1578 C CA . ASP B 1 29 ? -10.406 22.891 5.191 1 97.94 29 ASP B CA 1
ATOM 1579 C C . ASP B 1 29 ? -11.734 22.141 5.32 1 97.94 29 ASP B C 1
ATOM 1581 O O . ASP B 1 29 ? -12.609 22.266 4.461 1 97.94 29 ASP B O 1
ATOM 1585 N N . VAL B 1 30 ? -11.852 21.359 6.398 1 97.88 30 VAL B N 1
ATOM 1586 C CA . VAL B 1 30 ? -13.047 20.562 6.633 1 97.88 30 VAL B CA 1
ATOM 1587 C C . VAL B 1 30 ? -14.242 21.484 6.891 1 97.88 30 VAL B C 1
ATOM 1589 O O . VAL B 1 30 ? -15.336 21.25 6.387 1 97.88 30 VAL B O 1
ATOM 1592 N N . ARG B 1 31 ? -14.008 22.516 7.664 1 97.19 31 ARG B N 1
ATOM 1593 C CA . ARG B 1 31 ? -15.039 23.516 7.914 1 97.19 31 ARG B CA 1
ATOM 1594 C C . ARG B 1 31 ? -15.57 24.094 6.609 1 97.19 31 ARG B C 1
ATOM 1596 O O . ARG B 1 31 ? -16.781 24.094 6.379 1 97.19 31 ARG B O 1
ATOM 1603 N N . ASP B 1 32 ? -14.672 24.438 5.75 1 97.62 32 ASP B N 1
ATOM 1604 C CA . ASP B 1 32 ? -15.047 25.062 4.484 1 97.62 32 ASP B CA 1
ATOM 1605 C C . ASP B 1 32 ? -15.812 24.078 3.6 1 97.62 32 ASP B C 1
ATOM 1607 O O . ASP B 1 32 ? -16.812 24.453 2.971 1 97.62 32 ASP B O 1
ATOM 1611 N N . ALA B 1 33 ? -15.43 22.875 3.607 1 97.06 33 ALA B N 1
ATOM 1612 C CA . ALA B 1 33 ? -16.016 21.875 2.711 1 97.06 33 ALA B CA 1
ATOM 1613 C C . ALA B 1 33 ? -17.344 21.375 3.24 1 97.06 33 ALA B C 1
ATOM 1615 O O . ALA B 1 33 ? -18.25 21.047 2.461 1 97.06 33 ALA B O 1
ATOM 1616 N N . SER B 1 34 ? -17.453 21.266 4.527 1 96.31 34 SER B N 1
ATOM 1617 C CA . SER B 1 34 ? -18.625 20.656 5.125 1 96.31 34 SER B CA 1
ATOM 1618 C C . SER B 1 34 ? -19.703 21.688 5.414 1 96.31 34 SER B C 1
ATOM 1620 O O . SER B 1 34 ? -20.875 21.344 5.617 1 96.31 34 SER B O 1
ATOM 1622 N N . GLY B 1 35 ? -19.297 22.922 5.621 1 95.62 35 GLY B N 1
ATOM 1623 C CA . GLY B 1 35 ? -20.234 23.984 6.008 1 95.62 35 GLY B CA 1
ATOM 1624 C C . GLY B 1 35 ? -20.469 24.047 7.504 1 95.62 35 GLY B C 1
ATOM 1625 O O . GLY B 1 35 ? -21.219 24.906 7.98 1 95.62 35 GLY B O 1
ATOM 1626 N N . ALA B 1 36 ? -19.906 23.156 8.227 1 95.62 36 ALA B N 1
ATOM 1627 C CA . ALA B 1 36 ? -20.016 23.172 9.688 1 95.62 36 ALA B CA 1
ATOM 1628 C C . ALA B 1 36 ? -19.062 24.203 10.289 1 95.62 36 ALA B C 1
ATOM 1630 O O . ALA B 1 36 ? -17.984 24.453 9.742 1 95.62 36 ALA B O 1
ATOM 1631 N N . SER B 1 37 ? -19.5 24.75 11.383 1 95.31 37 SER B N 1
ATOM 1632 C CA . SER B 1 37 ? -18.578 25.625 12.102 1 95.31 37 SER B CA 1
ATOM 1633 C C . SER B 1 37 ? -17.453 24.844 12.766 1 95.31 37 SER B C 1
ATOM 1635 O O . SER B 1 37 ? -17.609 23.641 13.023 1 95.31 37 SER B O 1
ATOM 1637 N N . LEU B 1 38 ? -16.375 25.516 13.016 1 95.75 38 LEU B N 1
ATOM 1638 C CA . LEU B 1 38 ? -15.273 24.875 13.727 1 95.75 38 LEU B CA 1
ATOM 1639 C C . LEU B 1 38 ? -15.727 24.391 15.094 1 95.75 38 LEU B C 1
ATOM 1641 O O . LEU B 1 38 ? -15.336 23.297 15.531 1 95.75 38 LEU B O 1
ATOM 1645 N N . LYS B 1 39 ? -16.578 25.172 15.758 1 95.88 39 LYS B N 1
ATOM 1646 C CA . LYS B 1 39 ? -17.109 24.781 17.062 1 95.88 39 LYS B CA 1
ATOM 1647 C C . LYS B 1 39 ? -17.875 23.469 16.969 1 95.88 39 LYS B C 1
ATOM 1649 O O . LYS B 1 39 ? -17.672 22.562 17.781 1 95.88 39 LYS B O 1
ATOM 1654 N N . ARG B 1 40 ? -18.672 23.375 16.062 1 95 40 ARG B N 1
ATOM 1655 C CA . ARG B 1 40 ? -19.438 22.156 15.852 1 95 40 ARG B CA 1
ATOM 1656 C C . ARG B 1 40 ? -18.531 20.984 15.531 1 95 40 ARG B C 1
ATOM 1658 O O . ARG B 1 40 ? -18.75 19.875 16.031 1 95 40 ARG B O 1
ATOM 1665 N N . LEU B 1 41 ? -17.547 21.156 14.609 1 96.56 41 LEU B N 1
ATOM 1666 C CA . LEU B 1 41 ? -16.609 20.109 14.25 1 96.56 41 LEU B CA 1
ATOM 1667 C C . LEU B 1 41 ? -15.93 19.531 15.492 1 96.56 41 LEU B C 1
ATOM 1669 O O . LEU B 1 41 ? -15.844 18.312 15.664 1 96.56 41 LEU B O 1
ATOM 1673 N N . TYR B 1 42 ? -15.562 20.391 16.406 1 95.88 42 TYR B N 1
ATOM 1674 C CA . TYR B 1 42 ? -14.828 19.969 17.578 1 95.88 42 TYR B CA 1
ATOM 1675 C C . TYR B 1 42 ? -15.773 19.344 18.609 1 95.88 42 TYR B C 1
ATOM 1677 O O . TYR B 1 42 ? -15.344 18.562 19.469 1 95.88 42 TYR B O 1
ATOM 1685 N N . GLN B 1 43 ? -17.016 19.75 18.516 1 95.75 43 GLN B N 1
ATOM 1686 C CA . GLN B 1 43 ? -18.031 19.078 19.328 1 95.75 43 GLN B CA 1
ATOM 1687 C C . GLN B 1 43 ? -18.234 17.641 18.875 1 95.75 43 GLN B C 1
ATOM 1689 O O . GLN B 1 43 ? -18.438 16.75 19.703 1 95.75 43 GLN B O 1
ATOM 1694 N N . LEU B 1 44 ? -18.156 17.453 17.641 1 94.94 44 LEU B N 1
ATOM 1695 C CA . LEU B 1 44 ? -18.375 16.125 17.078 1 94.94 44 LEU B CA 1
ATOM 1696 C C . LEU B 1 44 ? -17.125 15.273 17.172 1 94.94 44 LEU B C 1
ATOM 1698 O O . LEU B 1 44 ? -17.188 14.078 17.469 1 94.94 44 LEU B O 1
ATOM 1702 N N . PHE B 1 45 ? -15.953 15.914 16.891 1 96.94 45 PHE B N 1
ATOM 1703 C CA . PHE B 1 45 ? -14.648 15.25 16.875 1 96.94 45 PHE B CA 1
ATOM 1704 C C . PHE B 1 45 ? -13.617 16.062 17.641 1 96.94 45 PHE B C 1
ATOM 1706 O O . PHE B 1 45 ? -13.078 17.047 17.125 1 96.94 45 PHE B O 1
ATOM 1713 N N . PRO B 1 46 ? -13.25 15.617 18.766 1 95.88 46 PRO B N 1
ATOM 1714 C CA . PRO B 1 46 ? -12.422 16.422 19.656 1 95.88 46 PRO B CA 1
ATOM 1715 C C . PRO B 1 46 ? -11.008 16.656 19.125 1 95.88 46 PRO B C 1
ATOM 1717 O O . PRO B 1 46 ? -10.281 17.516 19.625 1 95.88 46 PRO B O 1
ATOM 1720 N N . SER B 1 47 ? -10.609 15.867 18.125 1 96.31 47 SER B N 1
ATOM 1721 C CA . SER B 1 47 ? -9.312 16.047 17.469 1 96.31 47 SER B CA 1
ATOM 1722 C C . SER B 1 47 ? -9.375 15.648 16 1 96.31 47 SER B C 1
ATOM 1724 O O . SER B 1 47 ? -10.297 14.945 15.578 1 96.31 47 SER B O 1
ATOM 1726 N N . LYS B 1 48 ? -8.461 16.094 15.234 1 96.62 48 LYS B N 1
ATOM 1727 C CA . LYS B 1 48 ? -8.367 15.664 13.844 1 96.62 48 LYS B CA 1
ATOM 1728 C C . LYS B 1 48 ? -8.234 14.148 13.742 1 96.62 48 LYS B C 1
ATOM 1730 O O . LYS B 1 48 ? -8.797 13.523 12.844 1 96.62 48 LYS B O 1
ATOM 1735 N N . GLU B 1 49 ? -7.441 13.578 14.664 1 97.44 49 GLU B N 1
ATOM 1736 C CA . GLU B 1 49 ? -7.27 12.133 14.688 1 97.44 49 GLU B CA 1
ATOM 1737 C C . GLU B 1 49 ? -8.609 11.422 14.859 1 97.44 49 GLU B C 1
ATOM 1739 O O . GLU B 1 49 ? -8.891 10.43 14.18 1 97.44 49 GLU B O 1
ATOM 1744 N N . ALA B 1 50 ? -9.383 11.922 15.742 1 97.94 50 ALA B N 1
ATOM 1745 C CA . ALA B 1 50 ? -10.703 11.336 15.961 1 97.94 50 ALA B CA 1
ATOM 1746 C C . ALA B 1 50 ? -11.555 11.391 14.695 1 97.94 50 ALA B C 1
ATOM 1748 O O . ALA B 1 50 ? -12.305 10.453 1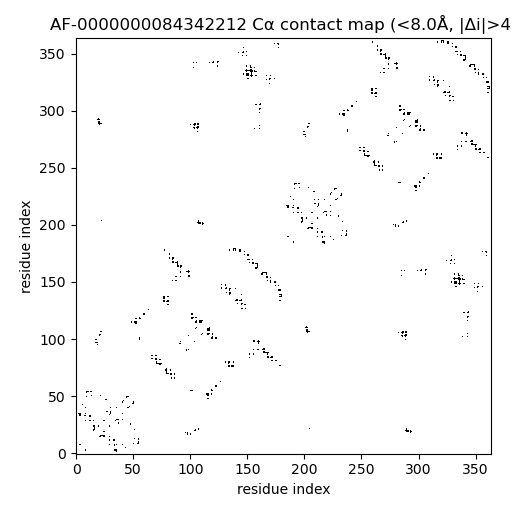4.398 1 97.94 50 ALA B O 1
ATOM 1749 N N . LEU B 1 51 ? -11.461 12.539 14.008 1 98.12 51 LEU B N 1
ATOM 1750 C CA . LEU B 1 51 ? -12.164 12.711 12.742 1 98.12 51 LEU B CA 1
ATOM 1751 C C . LEU B 1 51 ? -11.672 11.703 11.703 1 98.12 51 LEU B C 1
ATOM 1753 O O . LEU B 1 51 ? -12.477 11.07 11.016 1 98.12 51 LEU B O 1
ATOM 1757 N N . VAL B 1 52 ? -10.391 11.484 11.594 1 98.56 52 VAL B N 1
ATOM 1758 C CA . VAL B 1 52 ? -9.781 10.562 10.641 1 98.56 52 VAL B CA 1
ATOM 1759 C C . VAL B 1 52 ? -10.227 9.133 10.953 1 98.56 52 VAL B C 1
ATOM 1761 O O . VAL B 1 52 ? -10.625 8.391 10.047 1 98.56 52 VAL B O 1
ATOM 1764 N N . VAL B 1 53 ? -10.195 8.742 12.203 1 98.69 53 VAL B N 1
ATOM 1765 C CA . VAL B 1 53 ? -10.594 7.402 12.617 1 98.69 53 VAL B CA 1
ATOM 1766 C C . VAL B 1 53 ? -12.062 7.164 12.281 1 98.69 53 VAL B C 1
ATOM 1768 O O . VAL B 1 53 ? -12.414 6.109 11.742 1 98.69 53 VAL B O 1
ATOM 1771 N N . ALA B 1 54 ? -12.859 8.156 12.539 1 98.44 54 ALA B N 1
ATOM 1772 C CA . ALA B 1 54 ? -14.281 8.047 12.219 1 98.44 54 ALA B CA 1
ATOM 1773 C C . ALA B 1 54 ? -14.5 7.898 10.711 1 98.44 54 ALA B C 1
ATOM 1775 O O . ALA B 1 54 ? -15.328 7.102 10.273 1 98.44 54 ALA B O 1
ATOM 1776 N N . TRP B 1 55 ? -13.789 8.68 9.977 1 98.56 55 TRP B N 1
ATOM 1777 C CA . TRP B 1 55 ? -13.867 8.594 8.523 1 98.56 55 TRP B CA 1
ATOM 1778 C C . TRP B 1 55 ? -13.453 7.211 8.031 1 98.56 55 TRP B C 1
ATOM 1780 O O . TRP B 1 55 ? -14.125 6.613 7.191 1 98.56 55 TRP B O 1
ATOM 1790 N N . LEU B 1 56 ? -12.375 6.633 8.539 1 98.81 56 LEU B N 1
ATOM 1791 C CA . LEU B 1 56 ? -11.891 5.316 8.133 1 98.81 56 LEU B CA 1
ATOM 1792 C C . LEU B 1 56 ? -12.914 4.234 8.477 1 98.81 56 LEU B C 1
ATOM 1794 O O . LEU B 1 56 ? -13.148 3.326 7.672 1 98.81 56 LEU B O 1
ATOM 1798 N N . ARG B 1 57 ? -13.508 4.348 9.625 1 98.5 57 ARG B N 1
ATOM 1799 C CA . ARG B 1 57 ? -14.523 3.373 10.016 1 98.5 57 ARG B CA 1
ATOM 1800 C C . ARG B 1 57 ? -15.703 3.396 9.062 1 98.5 57 ARG B C 1
ATOM 1802 O O . ARG B 1 57 ? -16.156 2.346 8.602 1 98.5 57 ARG B O 1
ATOM 1809 N N . ARG B 1 58 ? -16.156 4.582 8.812 1 98.12 58 ARG B N 1
ATOM 1810 C CA . ARG B 1 58 ? -17.266 4.723 7.879 1 98.12 58 ARG B CA 1
ATOM 1811 C C . ARG B 1 58 ? -16.891 4.219 6.492 1 98.12 58 ARG B C 1
ATOM 1813 O O . ARG B 1 58 ? -17.672 3.537 5.836 1 98.12 58 ARG B O 1
ATOM 1820 N N . ARG B 1 59 ? -15.734 4.562 6.039 1 98.31 59 ARG B N 1
ATOM 1821 C CA . ARG B 1 59 ? -15.266 4.133 4.727 1 98.31 59 ARG B CA 1
ATOM 1822 C C . ARG B 1 59 ? -15.18 2.611 4.652 1 98.31 59 ARG B C 1
ATOM 1824 O O . ARG B 1 59 ? -15.547 2.014 3.637 1 98.31 59 ARG B O 1
ATOM 1831 N N . ASP B 1 60 ? -14.641 2.018 5.695 1 98.69 60 ASP B N 1
ATOM 1832 C CA . ASP B 1 60 ? -14.586 0.56 5.75 1 98.69 60 ASP B CA 1
ATOM 1833 C C . ASP B 1 60 ? -15.969 -0.054 5.539 1 98.69 60 ASP B C 1
ATOM 1835 O O . ASP B 1 60 ? -16.141 -0.943 4.703 1 98.69 60 ASP B O 1
ATOM 1839 N N . GLU B 1 61 ? -16.906 0.385 6.297 1 98.44 61 GLU B N 1
ATOM 1840 C CA . GLU B 1 61 ? -18.266 -0.139 6.219 1 98.44 61 GLU B CA 1
ATOM 1841 C C . GLU B 1 61 ? -18.844 0.018 4.816 1 98.44 61 GLU B C 1
ATOM 1843 O O . GLU B 1 61 ? -19.422 -0.919 4.27 1 98.44 61 GLU B O 1
ATOM 1848 N N . GLN B 1 62 ? -18.672 1.15 4.242 1 98.19 62 GLN B N 1
ATOM 1849 C CA . GLN B 1 62 ? -19.203 1.434 2.916 1 98.19 62 GLN B CA 1
ATOM 1850 C C . GLN B 1 62 ? -18.516 0.596 1.847 1 98.19 62 GLN B C 1
ATOM 1852 O O . GLN B 1 62 ? -19.172 0.05 0.957 1 98.19 62 GLN B O 1
ATOM 1857 N N . TRP B 1 63 ? -17.219 0.506 1.924 1 98.44 63 TRP B N 1
ATOM 1858 C CA . TRP B 1 63 ? -16.438 -0.251 0.958 1 98.44 63 TRP B CA 1
ATOM 1859 C C . TRP B 1 63 ? -16.812 -1.728 0.98 1 98.44 63 TRP B C 1
ATOM 1861 O O . TRP B 1 63 ? -17.094 -2.32 -0.065 1 98.44 63 TRP B O 1
ATOM 1871 N N . ARG B 1 64 ? -16.922 -2.324 2.135 1 98.69 64 ARG B N 1
ATOM 1872 C CA . ARG B 1 64 ? -17.266 -3.738 2.262 1 98.69 64 ARG B CA 1
ATOM 1873 C C . ARG B 1 64 ? -18.688 -4.008 1.818 1 98.69 64 ARG B C 1
ATOM 1875 O O . ARG B 1 64 ? -18.984 -5.043 1.218 1 98.69 64 ARG B O 1
ATOM 1882 N N . ALA B 1 65 ? -19.531 -3.072 2.111 1 98.69 65 ALA B N 1
ATOM 1883 C CA . ALA B 1 65 ? -20.906 -3.229 1.688 1 98.69 65 ALA B CA 1
ATOM 1884 C C . ALA B 1 65 ? -21.031 -3.213 0.166 1 98.69 65 ALA B C 1
ATOM 1886 O O . ALA B 1 65 ? -21.781 -4.004 -0.414 1 98.69 65 ALA B O 1
ATOM 1887 N N . ARG B 1 66 ? -20.328 -2.285 -0.481 1 98.62 66 ARG B N 1
ATOM 1888 C CA . ARG B 1 66 ? -20.344 -2.201 -1.938 1 98.62 66 ARG B CA 1
ATOM 1889 C C . ARG B 1 66 ? -19.75 -3.457 -2.568 1 98.62 66 ARG B C 1
ATOM 1891 O O . ARG B 1 66 ? -20.281 -3.975 -3.553 1 98.62 66 ARG B O 1
ATOM 1898 N N . LEU B 1 67 ? -18.656 -3.936 -2.014 1 98.81 67 LEU B N 1
ATOM 1899 C CA . LEU B 1 67 ? -18.047 -5.168 -2.492 1 98.81 67 LEU B CA 1
ATOM 1900 C C . LEU B 1 67 ? -19 -6.344 -2.363 1 98.81 67 LEU B C 1
ATOM 1902 O O . LEU B 1 67 ? -19.234 -7.078 -3.33 1 98.81 67 LEU B O 1
ATOM 1906 N N . ALA B 1 68 ? -19.594 -6.496 -1.18 1 98.56 68 ALA B N 1
ATOM 1907 C CA . ALA B 1 68 ? -20.5 -7.613 -0.924 1 98.56 68 ALA B CA 1
ATOM 1908 C C . ALA B 1 68 ? -21.703 -7.559 -1.856 1 98.56 68 ALA B C 1
ATOM 1910 O O . ALA B 1 68 ? -22.125 -8.586 -2.389 1 98.56 68 ALA B O 1
ATOM 1911 N N . ALA B 1 69 ? -22.219 -6.352 -2.066 1 98.62 69 ALA B N 1
ATOM 1912 C CA . ALA B 1 69 ? -23.375 -6.184 -2.934 1 98.62 69 ALA B CA 1
ATOM 1913 C C . ALA B 1 69 ? -23.078 -6.656 -4.352 1 98.62 69 ALA B C 1
ATOM 1915 O O . ALA B 1 69 ? -23.938 -7.262 -5.008 1 98.62 69 ALA B O 1
ATOM 1916 N N . HIS B 1 70 ? -21.906 -6.371 -4.852 1 98.62 70 HIS B N 1
ATOM 1917 C CA . HIS B 1 70 ? -21.516 -6.805 -6.188 1 98.62 70 HIS B CA 1
ATOM 1918 C C . HIS B 1 70 ? -21.297 -8.312 -6.234 1 98.62 70 HIS B C 1
ATOM 1920 O O . HIS B 1 70 ? -21.828 -8.992 -7.117 1 98.62 70 HIS B O 1
ATOM 1926 N N . VAL B 1 71 ? -20.562 -8.883 -5.277 1 98.56 71 VAL B N 1
ATOM 1927 C CA . VAL B 1 71 ? -20.141 -10.281 -5.234 1 98.56 71 VAL B CA 1
ATOM 1928 C C . VAL B 1 71 ? -21.375 -11.172 -5.082 1 98.56 71 VAL B C 1
ATOM 1930 O O . VAL B 1 71 ? -21.453 -12.234 -5.707 1 98.56 71 VAL B O 1
ATOM 1933 N N . GLU B 1 72 ? -22.312 -10.766 -4.32 1 96.25 72 GLU B N 1
ATOM 1934 C CA . GLU B 1 72 ? -23.469 -11.578 -3.959 1 96.25 72 GLU B CA 1
ATOM 1935 C C . GLU B 1 72 ? -24.453 -11.703 -5.129 1 96.25 72 GLU B C 1
ATOM 1937 O O . GLU B 1 72 ? -25.375 -12.508 -5.09 1 96.25 72 GLU B O 1
ATOM 1942 N N . GLN B 1 73 ? -24.188 -10.969 -6.191 1 97.62 73 GLN B N 1
ATOM 1943 C CA . GLN B 1 73 ? -24.984 -11.117 -7.398 1 97.62 73 GLN B CA 1
ATOM 1944 C C . GLN B 1 73 ? -24.688 -12.445 -8.094 1 97.62 73 GLN B C 1
ATOM 1946 O O . GLN B 1 73 ? -25.5 -12.93 -8.891 1 97.62 73 GLN B O 1
ATOM 1951 N N . ALA B 1 74 ? -23.469 -12.969 -7.895 1 96.88 74 ALA B N 1
ATOM 1952 C CA . ALA B 1 74 ? -23.109 -14.266 -8.469 1 96.88 74 ALA B CA 1
ATOM 1953 C C . ALA B 1 74 ? -23.656 -15.406 -7.613 1 96.88 74 ALA B C 1
ATOM 1955 O O . ALA B 1 74 ? -23.641 -15.328 -6.379 1 96.88 74 ALA B O 1
ATOM 1956 N N . ALA B 1 75 ? -24.156 -16.422 -8.219 1 93.06 75 ALA B N 1
ATOM 1957 C CA . ALA B 1 75 ? -24.703 -17.547 -7.484 1 93.06 75 ALA B CA 1
ATOM 1958 C C . ALA B 1 75 ? -23.625 -18.609 -7.23 1 93.06 75 ALA B C 1
ATOM 1960 O O . ALA B 1 75 ? -23.578 -19.203 -6.152 1 93.06 75 ALA B O 1
ATOM 1961 N N . ASP B 1 76 ? -22.75 -18.797 -8.156 1 97 76 ASP B N 1
ATOM 1962 C CA . ASP B 1 76 ? -21.703 -19.812 -8.078 1 97 76 ASP B CA 1
ATOM 1963 C C . ASP B 1 76 ? -20.578 -19.359 -7.152 1 97 76 ASP B C 1
ATOM 1965 O O . ASP B 1 76 ? -20.047 -18.25 -7.309 1 97 76 ASP B O 1
ATOM 1969 N N . PRO B 1 77 ? -20.219 -20.172 -6.141 1 97.62 77 PRO B N 1
ATOM 1970 C CA . PRO B 1 77 ? -19.203 -19.797 -5.16 1 97.62 77 PRO B CA 1
ATOM 1971 C C . PRO B 1 77 ? -17.875 -19.422 -5.809 1 97.62 77 PRO B C 1
ATOM 1973 O O . PRO B 1 77 ? -17.219 -18.469 -5.375 1 97.62 77 PRO B O 1
ATOM 1976 N N . ARG B 1 78 ? -17.484 -20.172 -6.77 1 98.19 78 ARG B N 1
ATOM 1977 C CA . ARG B 1 78 ? -16.234 -19.844 -7.465 1 98.19 78 ARG B CA 1
ATOM 1978 C C . ARG B 1 78 ? -16.328 -18.484 -8.156 1 98.19 78 ARG B C 1
ATOM 1980 O O . ARG B 1 78 ? -15.406 -17.688 -8.078 1 98.19 78 ARG B O 1
ATOM 1987 N N . GLU B 1 79 ? -17.422 -18.234 -8.82 1 98.19 79 GLU B N 1
ATOM 1988 C CA . GLU B 1 79 ? -17.641 -16.953 -9.5 1 98.19 79 GLU B CA 1
ATOM 1989 C C . GLU B 1 79 ? -17.656 -15.797 -8.5 1 98.19 79 GLU B C 1
ATOM 1991 O O . GLU B 1 79 ? -17.25 -14.68 -8.82 1 98.19 79 GLU B O 1
ATOM 1996 N N . ARG B 1 80 ? -18.125 -16.031 -7.297 1 98.69 80 ARG B N 1
ATOM 1997 C CA . ARG B 1 80 ? -18.125 -15.008 -6.266 1 98.69 80 ARG B CA 1
ATOM 1998 C C . ARG B 1 80 ? -16.703 -14.57 -5.934 1 98.69 80 ARG B C 1
ATOM 2000 O O . ARG B 1 80 ? -16.438 -13.375 -5.773 1 98.69 80 ARG B O 1
ATOM 2007 N N . VAL B 1 81 ? -15.766 -15.562 -5.859 1 98.88 81 VAL B N 1
ATOM 2008 C CA . VAL B 1 81 ? -14.367 -15.227 -5.605 1 98.88 81 VAL B CA 1
ATOM 2009 C C . VAL B 1 81 ? -13.836 -14.344 -6.734 1 98.88 81 VAL B C 1
ATOM 2011 O O . VAL B 1 81 ? -13.211 -13.312 -6.484 1 98.88 81 VAL B O 1
ATOM 2014 N N . LEU B 1 82 ? -14.141 -14.734 -7.957 1 98.81 82 LEU B N 1
ATOM 2015 C CA . LEU B 1 82 ? -13.609 -14.023 -9.117 1 98.81 82 LEU B CA 1
ATOM 2016 C C . LEU B 1 82 ? -14.273 -12.664 -9.266 1 98.81 82 LEU B C 1
ATOM 2018 O O . LEU B 1 82 ? -13.641 -11.711 -9.727 1 98.81 82 LEU B O 1
ATOM 2022 N N . ALA B 1 83 ? -15.523 -12.484 -8.797 1 98.88 83 ALA B N 1
ATOM 2023 C CA . ALA B 1 83 ? -16.266 -11.227 -8.852 1 98.88 83 ALA B CA 1
ATOM 2024 C C . ALA B 1 83 ? -15.594 -10.156 -7.992 1 98.88 83 ALA B C 1
ATOM 2026 O O . ALA B 1 83 ? -15.75 -8.961 -8.242 1 98.88 83 ALA B O 1
ATOM 2027 N N . VAL B 1 84 ? -14.844 -10.578 -6.969 1 98.94 84 VAL B N 1
ATOM 2028 C CA . VAL B 1 84 ? -14.07 -9.633 -6.172 1 98.94 84 VAL B CA 1
ATOM 2029 C C . VAL B 1 84 ? -13.156 -8.82 -7.082 1 98.94 84 VAL B C 1
ATOM 2031 O O . VAL B 1 84 ? -13.102 -7.594 -6.98 1 98.94 84 VAL B O 1
ATOM 2034 N N . PHE B 1 85 ? -12.539 -9.477 -7.984 1 98.88 85 PHE B N 1
ATOM 2035 C CA . PHE B 1 85 ? -11.555 -8.82 -8.844 1 98.88 85 PHE B CA 1
ATOM 2036 C C . PHE B 1 85 ? -12.242 -7.996 -9.922 1 98.88 85 PHE B C 1
ATOM 2038 O O . PHE B 1 85 ? -11.727 -6.953 -10.336 1 98.88 85 PHE B O 1
ATOM 2045 N N . ASP B 1 86 ? -13.414 -8.453 -10.375 1 98.62 86 ASP B N 1
ATOM 2046 C CA . ASP B 1 86 ? -14.203 -7.617 -11.273 1 98.62 86 ASP B CA 1
ATOM 2047 C C . ASP B 1 86 ? -14.586 -6.297 -10.609 1 98.62 86 ASP B C 1
ATOM 2049 O O . ASP B 1 86 ? -14.484 -5.234 -11.227 1 98.62 86 ASP B O 1
ATOM 2053 N N . TRP B 1 87 ? -14.984 -6.406 -9.398 1 98.75 87 TRP B N 1
ATOM 2054 C CA . TRP B 1 87 ? -15.344 -5.211 -8.641 1 98.75 87 TRP B CA 1
ATOM 2055 C C . TRP B 1 87 ? -14.125 -4.309 -8.453 1 98.75 87 TRP B C 1
ATOM 2057 O O . TRP B 1 87 ? -14.219 -3.09 -8.617 1 98.75 87 TRP B O 1
ATOM 2067 N N . LEU B 1 88 ? -12.969 -4.891 -8.109 1 98.81 88 LEU B N 1
ATOM 2068 C CA . LEU B 1 88 ? -11.742 -4.117 -7.961 1 98.81 88 LEU B CA 1
ATOM 2069 C C . LEU B 1 88 ? -11.414 -3.361 -9.242 1 98.81 88 LEU B C 1
ATOM 2071 O O . LEU B 1 88 ? -11.07 -2.178 -9.203 1 98.81 88 LEU B O 1
ATOM 2075 N N . GLY B 1 89 ? -11.539 -4.07 -10.367 1 98.75 89 GLY B N 1
ATOM 2076 C CA . GLY B 1 89 ? -11.273 -3.42 -11.641 1 98.75 89 GLY B CA 1
ATOM 2077 C C . GLY B 1 89 ? -12.156 -2.209 -11.883 1 98.75 89 GLY B C 1
ATOM 2078 O O . GLY B 1 89 ? -11.672 -1.167 -12.336 1 98.75 89 GLY B O 1
ATOM 2079 N N . ALA B 1 90 ? -13.453 -2.355 -11.633 1 98.31 90 ALA B N 1
ATOM 2080 C CA . ALA B 1 90 ? -14.383 -1.237 -11.758 1 98.31 90 ALA B CA 1
ATOM 2081 C C . ALA B 1 90 ? -14.023 -0.106 -10.805 1 98.31 90 ALA B C 1
ATOM 2083 O O . ALA B 1 90 ? -14.07 1.069 -11.172 1 98.31 90 ALA B O 1
ATOM 2084 N N . TRP B 1 91 ? -13.672 -0.472 -9.609 1 98.56 91 TRP B N 1
ATOM 2085 C CA . TRP B 1 91 ? -13.266 0.497 -8.594 1 98.56 91 TRP B CA 1
ATOM 2086 C C . TRP B 1 91 ? -12.008 1.244 -9.031 1 98.56 91 TRP B C 1
ATOM 2088 O O . TRP B 1 91 ? -11.922 2.467 -8.891 1 98.56 91 TRP B O 1
ATOM 2098 N N . PHE B 1 92 ? -11.039 0.542 -9.594 1 98.56 92 PHE B N 1
ATOM 2099 C CA . PHE B 1 92 ? -9.805 1.153 -10.062 1 98.56 92 PHE B CA 1
ATOM 2100 C C . PHE B 1 92 ? -10.078 2.172 -11.164 1 98.56 92 PHE B C 1
ATOM 2102 O O . PHE B 1 92 ? -9.312 3.113 -11.352 1 98.56 92 PHE B O 1
ATOM 2109 N N . ALA B 1 93 ? -11.125 2.002 -11.875 1 97.81 93 ALA B N 1
ATOM 2110 C CA . ALA B 1 93 ? -11.438 2.834 -13.039 1 97.81 93 ALA B CA 1
ATOM 2111 C C . ALA B 1 93 ? -12.18 4.102 -12.617 1 97.81 93 ALA B C 1
ATOM 2113 O O . ALA B 1 93 ? -12.398 5 -13.438 1 97.81 93 ALA B O 1
ATOM 2114 N N . GLU B 1 94 ? -12.586 4.199 -11.391 1 97.56 94 GLU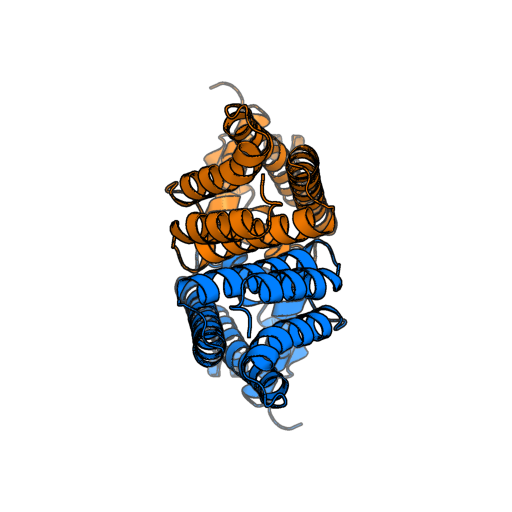 B N 1
ATOM 2115 C CA . GLU B 1 94 ? -13.25 5.41 -10.906 1 97.56 94 GLU B CA 1
ATOM 2116 C C . GLU B 1 94 ? -12.305 6.609 -10.953 1 97.56 94 GLU B C 1
ATOM 2118 O O . GLU B 1 94 ? -11.109 6.473 -10.664 1 97.56 94 GLU B O 1
ATOM 2123 N N . GLN B 1 95 ? -12.734 7.781 -11.18 1 95.62 95 GLN B N 1
ATOM 2124 C CA . GLN B 1 95 ? -11.938 8.977 -11.422 1 95.62 95 GLN B CA 1
ATOM 2125 C C . GLN B 1 95 ? -11.234 9.438 -10.148 1 95.62 95 GLN B C 1
ATOM 2127 O O . GLN B 1 95 ? -10.156 10.023 -10.203 1 95.62 95 GLN B O 1
ATOM 2132 N N . ASP B 1 96 ? -11.891 9.195 -9.039 1 95.81 96 ASP B N 1
ATOM 2133 C CA . ASP B 1 96 ? -11.32 9.688 -7.785 1 95.81 96 ASP B CA 1
ATOM 2134 C C . ASP B 1 96 ? -10.531 8.586 -7.074 1 95.81 96 ASP B C 1
ATOM 2136 O O . ASP B 1 96 ? -10.172 8.734 -5.906 1 95.81 96 ASP B O 1
ATOM 2140 N N . PHE B 1 97 ? -10.242 7.527 -7.836 1 97.88 97 PHE B N 1
ATOM 2141 C CA . PHE B 1 97 ? -9.5 6.426 -7.242 1 97.88 97 PHE B CA 1
ATOM 2142 C C . PHE B 1 97 ? -8.062 6.844 -6.945 1 97.88 97 PHE B C 1
ATOM 2144 O O . PHE B 1 97 ? -7.352 7.32 -7.832 1 97.88 97 PHE B O 1
ATOM 2151 N N . ARG B 1 98 ? -7.727 6.547 -5.68 1 96.88 98 ARG B N 1
ATOM 2152 C CA . ARG B 1 98 ? -6.363 6.871 -5.273 1 96.88 98 ARG B CA 1
ATOM 2153 C C . ARG B 1 98 ? -5.758 5.754 -4.434 1 96.88 98 ARG B C 1
ATOM 2155 O O . ARG B 1 98 ? -4.91 6.004 -3.572 1 96.88 98 ARG B O 1
ATOM 2162 N N . GLY B 1 99 ? -6.297 4.543 -4.598 1 98 99 GLY B N 1
ATOM 2163 C CA . GLY B 1 99 ? -5.758 3.428 -3.836 1 98 99 GLY B CA 1
ATOM 2164 C C . GLY B 1 99 ? -6.461 3.213 -2.51 1 98 99 GLY B C 1
ATOM 2165 O O . GLY B 1 99 ? -7.52 3.793 -2.264 1 98 99 GLY B O 1
ATOM 2166 N N . CYS B 1 100 ? -5.98 2.342 -1.756 1 98.69 100 CYS B N 1
ATOM 2167 C CA . CYS B 1 100 ? -6.582 1.993 -0.474 1 98.69 100 CYS B CA 1
ATOM 2168 C C . CYS B 1 100 ? -6.355 3.096 0.553 1 98.69 100 CYS B C 1
ATOM 2170 O O . CYS B 1 100 ? -5.219 3.354 0.953 1 98.69 100 CYS B O 1
ATOM 2172 N N . ALA B 1 101 ? -7.379 3.709 1.06 1 98.69 101 ALA B N 1
ATOM 2173 C CA . ALA B 1 101 ? -7.293 4.793 2.033 1 98.69 101 ALA B CA 1
ATOM 2174 C C . ALA B 1 101 ? -6.613 4.324 3.316 1 98.69 101 ALA B C 1
ATOM 2176 O O . ALA B 1 101 ? -5.941 5.109 3.992 1 98.69 101 ALA B O 1
ATOM 2177 N N . PHE B 1 102 ? -6.777 3.07 3.664 1 98.81 102 PHE B N 1
ATOM 2178 C CA . PHE B 1 102 ? -6.23 2.516 4.895 1 98.81 102 PHE B CA 1
ATOM 2179 C C . PHE B 1 102 ? -4.719 2.355 4.793 1 98.81 102 PHE B C 1
ATOM 2181 O O . PHE B 1 102 ? -3.986 2.738 5.707 1 98.81 102 PHE B O 1
ATOM 2188 N N . VAL B 1 103 ? -4.25 1.855 3.639 1 98.69 103 VAL B N 1
ATOM 2189 C CA . VAL B 1 103 ? -2.812 1.746 3.402 1 98.69 103 VAL B CA 1
ATOM 2190 C C . VAL B 1 103 ? -2.193 3.139 3.324 1 98.69 103 VAL B C 1
ATOM 2192 O O . VAL B 1 103 ? -1.133 3.389 3.9 1 98.69 103 VAL B O 1
ATOM 2195 N N . ASN B 1 104 ? -2.896 4.074 2.641 1 98.12 104 ASN B N 1
ATOM 2196 C CA . ASN B 1 104 ? -2.424 5.453 2.559 1 98.12 104 ASN B CA 1
ATOM 2197 C C . ASN B 1 104 ? -2.277 6.078 3.941 1 98.12 104 ASN B C 1
ATOM 2199 O O . ASN B 1 104 ? -1.242 6.668 4.254 1 98.12 104 ASN B O 1
ATOM 2203 N N . SER B 1 105 ? -3.328 5.926 4.773 1 98.25 105 SER B N 1
ATOM 2204 C CA . SER B 1 105 ? -3.322 6.52 6.105 1 98.25 105 SER B CA 1
ATOM 2205 C C . SER B 1 105 ? -2.295 5.848 7.008 1 98.25 105 SER B C 1
ATOM 2207 O O . SER B 1 105 ? -1.665 6.508 7.84 1 98.25 105 SER B O 1
ATOM 2209 N N . PHE B 1 106 ? -2.168 4.543 6.863 1 97.88 106 PHE B N 1
ATOM 2210 C CA . PHE B 1 106 ? -1.173 3.801 7.629 1 97.88 106 PHE B CA 1
ATOM 2211 C C . PHE B 1 106 ? 0.234 4.281 7.293 1 97.88 106 PHE B C 1
ATOM 2213 O O . PHE B 1 106 ? 1.056 4.48 8.188 1 97.88 106 PHE B O 1
ATOM 2220 N N . GLY B 1 107 ? 0.517 4.457 6.004 1 96.56 107 GLY B N 1
ATOM 2221 C CA . GLY B 1 107 ? 1.814 4.961 5.582 1 96.56 107 GLY B CA 1
ATOM 2222 C C . GLY B 1 107 ? 2.135 6.332 6.152 1 96.56 107 GLY B C 1
ATOM 2223 O O . GLY B 1 107 ? 3.279 6.602 6.523 1 96.56 107 GLY B O 1
ATOM 2224 N N . GLU B 1 108 ? 1.172 7.133 6.297 1 96.94 108 GLU B N 1
ATOM 2225 C CA . GLU B 1 108 ? 1.345 8.516 6.738 1 96.94 108 GLU B CA 1
ATOM 2226 C C . GLU B 1 108 ? 1.387 8.602 8.266 1 96.94 108 GLU B C 1
ATOM 2228 O O . GLU B 1 108 ? 2.209 9.328 8.828 1 96.94 108 GLU B O 1
ATOM 2233 N N . LEU B 1 109 ? 0.51 7.82 8.938 1 96.69 109 LEU B N 1
ATOM 2234 C CA . LEU B 1 109 ? 0.241 8.109 10.344 1 96.69 109 LEU B CA 1
ATOM 2235 C C . LEU B 1 109 ? 0.457 6.867 11.203 1 96.69 109 LEU B C 1
ATOM 2237 O O . LEU B 1 109 ? 0.41 6.941 12.43 1 96.69 109 LEU B O 1
ATOM 2241 N N . GLY B 1 110 ? 0.682 5.723 10.625 1 95.12 110 GLY B N 1
ATOM 2242 C CA . GLY B 1 110 ? 0.697 4.465 11.352 1 95.12 110 GLY B CA 1
ATOM 2243 C C . GLY B 1 110 ? 1.747 4.418 12.445 1 95.12 110 GLY B C 1
ATOM 2244 O O . GLY B 1 110 ? 1.558 3.76 13.477 1 95.12 110 GLY B O 1
ATOM 2245 N N . ALA B 1 111 ? 2.795 5.168 12.273 1 92.69 111 ALA B N 1
ATOM 2246 C CA . ALA B 1 111 ? 3.895 5.164 13.234 1 92.69 111 ALA B CA 1
ATOM 2247 C C . ALA B 1 111 ? 3.598 6.09 14.414 1 92.69 111 ALA B C 1
ATOM 2249 O O . ALA B 1 111 ? 4.125 5.895 15.516 1 92.69 111 ALA B O 1
ATOM 2250 N N . THR B 1 112 ? 2.727 7.07 14.188 1 94.62 112 THR B N 1
ATOM 2251 C CA . THR B 1 112 ? 2.539 8.094 15.211 1 94.62 112 THR B CA 1
ATOM 2252 C C . THR B 1 112 ? 1.125 8.031 15.781 1 94.62 112 THR B C 1
ATOM 2254 O O . THR B 1 112 ? 0.824 8.695 16.781 1 94.62 112 THR B O 1
ATOM 2257 N N . SER B 1 113 ? 0.292 7.254 15.172 1 97.38 113 SER B N 1
ATOM 2258 C CA . SER B 1 113 ? -1.084 7.109 15.641 1 97.38 113 SER B CA 1
ATOM 2259 C C . SER B 1 113 ? -1.484 5.641 15.734 1 97.38 113 SER B C 1
ATOM 2261 O O . SER B 1 113 ? -1.809 5.016 14.719 1 97.38 113 SER B O 1
ATOM 2263 N N . ALA B 1 114 ? -1.55 5.164 16.953 1 97.62 114 ALA B N 1
ATOM 2264 C CA . ALA B 1 114 ? -1.965 3.783 17.203 1 97.62 114 ALA B CA 1
ATOM 2265 C C . ALA B 1 114 ? -3.404 3.557 16.75 1 97.62 114 ALA B C 1
ATOM 2267 O O . ALA B 1 114 ? -3.75 2.475 16.266 1 97.62 114 ALA B O 1
ATOM 2268 N N . ALA B 1 115 ? -4.168 4.574 16.844 1 98.38 115 ALA B N 1
ATOM 2269 C CA . ALA B 1 115 ? -5.578 4.473 16.469 1 98.38 115 ALA B CA 1
ATOM 2270 C C . ALA B 1 115 ? -5.742 4.305 14.961 1 98.38 115 ALA B C 1
ATOM 2272 O O . ALA B 1 115 ? -6.547 3.484 14.508 1 98.38 115 ALA B O 1
ATOM 2273 N N . VAL B 1 116 ? -5.02 5.027 14.188 1 98.25 116 VAL B N 1
ATOM 2274 C CA . VAL B 1 116 ? -5.082 4.918 12.734 1 98.25 116 VAL B CA 1
ATOM 2275 C C . VAL B 1 116 ? -4.547 3.557 12.297 1 98.25 116 VAL B C 1
ATOM 2277 O O . VAL B 1 116 ? -5.141 2.898 11.438 1 98.25 116 VAL B O 1
ATOM 2280 N N . ALA B 1 117 ? -3.439 3.135 12.922 1 98.31 117 ALA B N 1
ATOM 2281 C CA . ALA B 1 117 ? -2.881 1.82 12.609 1 98.31 117 ALA B CA 1
ATOM 2282 C C . ALA B 1 117 ? -3.891 0.714 12.906 1 98.31 117 ALA B C 1
ATOM 2284 O O . ALA B 1 117 ? -4.035 -0.225 12.117 1 98.31 117 ALA B O 1
ATOM 2285 N N . ALA B 1 118 ? -4.574 0.831 13.992 1 98.62 118 ALA B N 1
ATOM 2286 C CA . ALA B 1 118 ? -5.555 -0.174 14.391 1 98.62 118 ALA B CA 1
ATOM 2287 C C . ALA B 1 118 ? -6.711 -0.239 13.398 1 98.62 118 ALA B C 1
ATOM 2289 O O . ALA B 1 118 ? -7.219 -1.321 13.094 1 98.62 118 ALA B O 1
ATOM 2290 N N . GLU B 1 119 ? -7.133 0.924 12.883 1 98.75 119 GLU B N 1
ATOM 2291 C CA . GLU B 1 119 ? -8.211 0.939 11.898 1 98.75 119 GLU B CA 1
ATOM 2292 C C . GLU B 1 119 ? -7.773 0.292 10.594 1 98.75 119 GLU B C 1
ATOM 2294 O O . GLU B 1 119 ? -8.547 -0.437 9.961 1 98.75 119 GLU B O 1
ATOM 2299 N N . ALA B 1 120 ? -6.57 0.591 10.172 1 98.81 120 ALA B N 1
ATOM 2300 C CA . ALA B 1 120 ? -6.047 -0.035 8.961 1 98.81 120 ALA B CA 1
ATOM 2301 C C . ALA B 1 120 ? -5.984 -1.552 9.109 1 98.81 120 ALA B C 1
ATOM 2303 O O . ALA B 1 120 ? -6.406 -2.289 8.219 1 98.81 120 ALA B O 1
ATOM 2304 N N . ARG B 1 121 ? -5.496 -2.02 10.289 1 98.62 121 ARG B N 1
ATOM 2305 C CA . ARG B 1 121 ? -5.414 -3.451 10.555 1 98.62 121 ARG B CA 1
ATOM 2306 C C . ARG B 1 121 ? -6.801 -4.086 10.578 1 98.62 121 ARG B C 1
ATOM 2308 O O . ARG B 1 121 ? -7.012 -5.148 9.984 1 98.62 121 ARG B O 1
ATOM 2315 N N . ARG B 1 122 ? -7.656 -3.43 11.227 1 98.81 122 ARG B N 1
ATOM 2316 C CA . ARG B 1 122 ? -9.023 -3.936 11.32 1 98.81 122 ARG B CA 1
ATOM 2317 C C . ARG B 1 122 ? -9.648 -4.086 9.938 1 98.81 122 ARG B C 1
ATOM 2319 O O . ARG B 1 122 ? -10.281 -5.105 9.641 1 98.81 122 ARG B O 1
ATOM 2326 N N . HIS B 1 123 ? -9.484 -3.117 9.109 1 98.88 123 HIS B N 1
ATOM 2327 C CA . HIS B 1 123 ? -10.023 -3.174 7.75 1 98.88 123 HIS B CA 1
ATOM 2328 C C . HIS B 1 123 ? -9.453 -4.359 6.98 1 98.88 123 HIS B C 1
ATOM 2330 O O . HIS B 1 123 ? -10.195 -5.102 6.336 1 98.88 123 HIS B O 1
ATOM 2336 N N . LYS B 1 124 ? -8.125 -4.547 7.043 1 98.69 124 LYS B N 1
ATOM 2337 C CA . LYS B 1 124 ? -7.488 -5.621 6.293 1 98.69 124 LYS B CA 1
ATOM 2338 C C . LYS B 1 124 ? -7.891 -6.988 6.84 1 98.69 124 LYS B C 1
ATOM 2340 O O . LYS B 1 124 ? -8.062 -7.941 6.078 1 98.69 124 LYS B O 1
ATOM 2345 N N . GLU B 1 125 ? -8.055 -7.062 8.148 1 98.75 125 GLU B N 1
ATOM 2346 C CA . GLU B 1 125 ? -8.5 -8.312 8.758 1 98.75 125 GLU B CA 1
ATOM 2347 C C . GLU B 1 125 ? -9.914 -8.664 8.305 1 98.75 125 GLU B C 1
ATOM 2349 O O . GLU B 1 125 ? -10.211 -9.828 8.016 1 98.75 125 GLU B O 1
ATOM 2354 N N . LEU B 1 126 ? -10.758 -7.699 8.258 1 98.88 126 LEU B N 1
ATOM 2355 C CA . LEU B 1 126 ? -12.133 -7.93 7.832 1 98.88 126 LEU B CA 1
ATOM 2356 C C . LEU B 1 126 ? -12.188 -8.32 6.359 1 98.88 126 LEU B C 1
ATOM 2358 O O . LEU B 1 126 ? -12.922 -9.242 5.984 1 98.88 126 LEU B O 1
ATOM 2362 N N . PHE B 1 127 ? -11.43 -7.688 5.523 1 98.88 127 PHE B N 1
ATOM 2363 C CA . PHE B 1 127 ? -11.391 -8.023 4.105 1 98.88 127 PHE B CA 1
ATOM 2364 C C . PHE B 1 127 ? -10.812 -9.422 3.893 1 98.88 127 PHE B C 1
ATOM 2366 O O . PHE B 1 127 ? -11.375 -10.219 3.146 1 98.88 127 PHE B O 1
ATOM 2373 N N . ALA B 1 128 ? -9.727 -9.727 4.59 1 98.81 128 ALA B N 1
ATOM 2374 C CA . ALA B 1 128 ? -9.125 -11.055 4.516 1 98.81 128 ALA B CA 1
ATOM 2375 C C . ALA B 1 128 ? -10.117 -12.133 4.957 1 98.81 128 ALA B C 1
ATOM 2377 O O . ALA B 1 128 ? -10.219 -13.188 4.332 1 98.81 128 ALA B O 1
ATOM 2378 N N . GLY B 1 129 ? -10.797 -11.852 6.055 1 98.81 129 GLY B N 1
ATOM 2379 C CA . GLY B 1 129 ? -11.812 -12.781 6.527 1 98.81 129 GLY B CA 1
ATOM 2380 C C . GLY B 1 129 ? -12.922 -13.023 5.516 1 98.81 129 GLY B C 1
ATOM 2381 O O . GLY B 1 129 ? -13.367 -14.156 5.332 1 98.81 129 GLY B O 1
ATOM 2382 N N . TYR B 1 130 ? -13.352 -11.984 4.852 1 98.88 130 TYR B N 1
ATOM 2383 C CA . TYR B 1 130 ? -14.391 -12.102 3.83 1 98.88 130 TYR B CA 1
ATOM 2384 C C . TYR B 1 130 ? -13.906 -12.945 2.658 1 98.88 130 TYR B C 1
ATOM 2386 O O . TYR B 1 130 ? -14.625 -13.82 2.178 1 98.88 130 TYR B O 1
ATOM 2394 N N . VAL B 1 131 ? -12.703 -12.719 2.178 1 98.88 131 VAL B N 1
ATOM 2395 C CA . VAL B 1 131 ? -12.109 -13.5 1.098 1 98.88 131 VAL B CA 1
ATOM 2396 C C . VAL B 1 131 ? -12.016 -14.969 1.516 1 98.88 131 VAL B C 1
ATOM 2398 O O . VAL B 1 131 ? -12.312 -15.867 0.723 1 98.88 131 VAL B O 1
ATOM 2401 N N . GLU B 1 132 ? -11.617 -15.195 2.768 1 98.88 132 GLU B N 1
ATOM 2402 C CA . GLU B 1 132 ? -11.523 -16.562 3.273 1 98.88 132 GLU B CA 1
ATOM 2403 C C . GLU B 1 132 ? -12.875 -17.266 3.223 1 98.88 132 GLU B C 1
ATOM 2405 O O . GLU B 1 132 ? -12.961 -18.438 2.83 1 98.88 132 GLU B O 1
ATOM 2410 N N . GLU B 1 133 ? -13.906 -16.578 3.598 1 98.75 133 GLU B N 1
ATOM 2411 C CA . GLU B 1 133 ? -15.25 -17.141 3.537 1 98.75 133 GLU B CA 1
ATOM 2412 C C . GLU B 1 133 ? -15.625 -17.516 2.107 1 98.75 133 GLU B C 1
ATOM 2414 O O . GLU B 1 133 ? -16.172 -18.594 1.866 1 98.75 133 GLU B O 1
ATOM 2419 N N . LEU B 1 134 ? -15.375 -16.609 1.188 1 98.81 134 LEU B N 1
ATOM 2420 C CA . LEU B 1 134 ? -15.703 -16.859 -0.213 1 98.81 134 LEU B CA 1
ATOM 2421 C C . LEU B 1 134 ? -14.938 -18.062 -0.743 1 98.81 134 LEU B C 1
ATOM 2423 O O . LEU B 1 134 ? -15.516 -18.922 -1.421 1 98.81 134 LEU B O 1
ATOM 2427 N N . VAL B 1 135 ? -13.648 -18.156 -0.438 1 98.88 135 VAL B N 1
ATOM 2428 C CA . VAL B 1 135 ? -12.797 -19.219 -0.955 1 98.88 135 VAL B CA 1
ATOM 2429 C C . VAL B 1 135 ? -13.203 -20.547 -0.34 1 98.88 135 VAL B C 1
ATOM 2431 O O . VAL B 1 135 ? -13.234 -21.578 -1.028 1 98.88 135 VAL B O 1
ATOM 2434 N N . ARG B 1 136 ? -13.5 -20.5 0.939 1 98.56 136 ARG B N 1
ATOM 2435 C CA . ARG B 1 136 ? -13.977 -21.703 1.599 1 98.56 136 ARG B CA 1
ATOM 2436 C C . ARG B 1 136 ? -15.25 -22.219 0.942 1 98.56 136 ARG B C 1
ATOM 2438 O O . ARG B 1 136 ? -15.391 -23.422 0.694 1 98.56 136 ARG B O 1
ATOM 2445 N N . ALA B 1 137 ? -16.156 -21.375 0.652 1 98.19 137 ALA B N 1
ATOM 2446 C CA . ALA B 1 137 ? -17.406 -21.75 -0.004 1 98.19 137 ALA B CA 1
ATOM 2447 C C . ALA B 1 137 ? -17.141 -22.328 -1.39 1 98.19 137 ALA B C 1
ATOM 2449 O O . ALA B 1 137 ? -17.922 -23.141 -1.883 1 98.19 137 ALA B O 1
ATOM 2450 N N . ALA B 1 138 ? -16.047 -21.953 -1.996 1 98.25 138 ALA B N 1
ATOM 2451 C CA . ALA B 1 138 ? -15.688 -22.438 -3.322 1 98.25 138 ALA B CA 1
ATOM 2452 C C . ALA B 1 138 ? -14.852 -23.719 -3.221 1 98.25 138 ALA B C 1
ATOM 2454 O O . ALA B 1 138 ? -14.375 -24.234 -4.234 1 98.25 138 ALA B O 1
ATOM 2455 N N . GLY B 1 139 ? -14.625 -24.188 -1.988 1 98.12 139 GLY B N 1
ATOM 2456 C CA . GLY B 1 139 ? -13.922 -25.438 -1.77 1 98.12 139 GLY B CA 1
ATOM 2457 C C . GLY B 1 139 ? -12.422 -25.25 -1.589 1 98.12 139 GLY B C 1
ATOM 2458 O O . GLY B 1 139 ? -11.664 -26.219 -1.626 1 98.12 139 GLY B O 1
ATOM 2459 N N . GLY B 1 140 ? -12.031 -24.016 -1.431 1 98.56 140 GLY B N 1
ATOM 2460 C CA . GLY B 1 140 ? -10.609 -23.75 -1.285 1 98.56 140 GLY B CA 1
ATOM 2461 C C . GLY B 1 140 ? -10.133 -23.812 0.154 1 98.56 140 GLY B C 1
ATOM 2462 O O . GLY B 1 140 ? -10.938 -23.812 1.083 1 98.56 140 GLY B O 1
ATOM 2463 N N . SER B 1 141 ? -8.859 -23.844 0.346 1 98.44 141 SER B N 1
ATOM 2464 C CA . SER B 1 141 ? 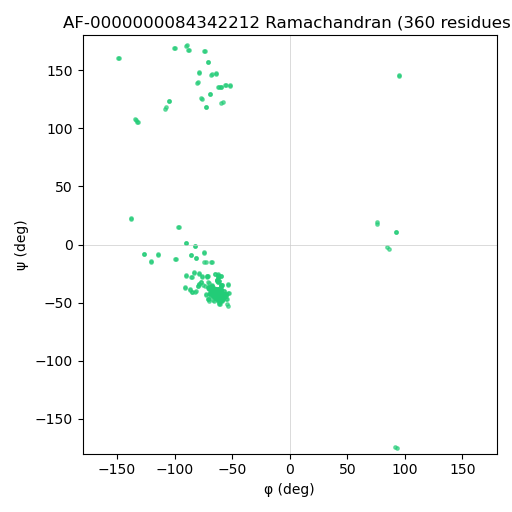-8.227 -23.906 1.657 1 98.44 141 SER B CA 1
ATOM 2465 C C . SER B 1 141 ? -7.969 -22.516 2.219 1 98.44 141 SER B C 1
ATOM 2467 O O . SER B 1 141 ? -8.102 -21.516 1.506 1 98.44 141 SER B O 1
ATOM 2469 N N . THR B 1 142 ? -7.559 -22.438 3.479 1 98.12 142 THR B N 1
ATOM 2470 C CA . THR B 1 142 ? -7.152 -21.203 4.125 1 98.12 142 THR B CA 1
ATOM 2471 C C . THR B 1 142 ? -5.93 -20.594 3.434 1 98.12 142 THR B C 1
ATOM 2473 O O . THR B 1 142 ? -5.832 -19.375 3.273 1 98.12 142 THR B O 1
ATOM 2476 N N . GLU B 1 143 ? -5.047 -21.484 3.031 1 98.38 143 GLU B N 1
ATOM 2477 C CA . GLU B 1 143 ? -3.854 -21 2.338 1 98.38 143 GLU B CA 1
ATOM 2478 C C . GLU B 1 143 ? -4.211 -20.391 0.991 1 98.38 143 GLU B C 1
ATOM 2480 O O . GLU B 1 143 ? -3.668 -19.344 0.62 1 98.38 143 GLU B O 1
ATOM 2485 N N . THR B 1 144 ? -5.145 -21.016 0.302 1 98.69 144 THR B N 1
ATOM 2486 C CA . THR B 1 144 ? -5.598 -20.453 -0.958 1 98.69 144 THR B CA 1
ATOM 2487 C C . THR B 1 144 ? -6.246 -19.078 -0.727 1 98.69 144 THR B C 1
ATOM 2489 O O . THR B 1 144 ? -6.039 -18.156 -1.51 1 98.69 144 THR B O 1
ATOM 2492 N N . ALA B 1 145 ? -7.016 -18.969 0.36 1 98.88 145 ALA B N 1
ATOM 2493 C CA . ALA B 1 145 ? -7.664 -17.688 0.692 1 98.88 145 ALA B CA 1
ATOM 2494 C C . ALA B 1 145 ? -6.629 -16.594 0.938 1 98.88 145 ALA B C 1
ATOM 2496 O O . ALA B 1 145 ? -6.797 -15.469 0.48 1 98.88 145 ALA B O 1
ATOM 2497 N N . ARG B 1 146 ? -5.594 -17 1.654 1 98.62 146 ARG B N 1
ATOM 2498 C CA . ARG B 1 146 ? -4.52 -16.047 1.93 1 98.62 146 ARG B CA 1
ATOM 2499 C C . ARG B 1 146 ? -3.846 -15.602 0.639 1 98.62 146 ARG B C 1
ATOM 2501 O O . ARG B 1 146 ? -3.58 -14.414 0.454 1 98.62 146 ARG B O 1
ATOM 2508 N N . GLN B 1 147 ? -3.582 -16.484 -0.25 1 98.94 147 GLN B N 1
ATOM 2509 C CA . GLN B 1 147 ? -2.951 -16.188 -1.531 1 98.94 147 GLN B CA 1
ATOM 2510 C C . GLN B 1 147 ? -3.832 -15.273 -2.383 1 98.94 147 GLN B C 1
ATOM 2512 O O . GLN B 1 147 ? -3.34 -14.328 -3.006 1 98.94 147 GLN B O 1
ATOM 2517 N N . ILE B 1 148 ? -5.105 -15.516 -2.379 1 98.94 148 ILE B N 1
ATOM 2518 C CA . ILE B 1 148 ? -6.051 -14.719 -3.156 1 98.94 148 ILE B CA 1
ATOM 2519 C C . ILE B 1 148 ? -6.168 -13.328 -2.551 1 98.94 148 ILE B C 1
ATOM 2521 O O . ILE B 1 148 ? -6.254 -12.328 -3.277 1 98.94 148 ILE B O 1
ATOM 2525 N N . PHE B 1 149 ? -6.148 -13.234 -1.25 1 98.94 149 PHE B N 1
ATOM 2526 C CA . PHE B 1 149 ? -6.113 -11.945 -0.563 1 98.94 149 PHE B CA 1
ATOM 2527 C C . PHE B 1 149 ? -4.891 -11.141 -0.984 1 98.94 149 PHE B C 1
ATOM 2529 O O . PHE B 1 149 ? -4.996 -9.945 -1.264 1 98.94 149 PHE B O 1
ATOM 2536 N N . LEU B 1 150 ? -3.732 -11.789 -1.071 1 98.94 150 LEU B N 1
ATOM 2537 C CA . LEU B 1 150 ? -2.5 -11.117 -1.465 1 98.94 150 LEU B CA 1
ATOM 2538 C C . LEU B 1 150 ? -2.605 -10.578 -2.887 1 98.94 150 LEU B C 1
ATOM 2540 O O . LEU B 1 150 ? -2.109 -9.484 -3.182 1 98.94 150 LEU B O 1
ATOM 2544 N N . LEU B 1 151 ? -3.238 -11.32 -3.75 1 98.94 151 LEU B N 1
ATOM 2545 C CA . LEU B 1 151 ? -3.453 -10.852 -5.117 1 98.94 151 LEU B CA 1
ATOM 2546 C C . LEU B 1 151 ? -4.305 -9.594 -5.133 1 98.94 151 LEU B C 1
ATOM 2548 O O . LEU B 1 151 ? -4.012 -8.648 -5.871 1 98.94 151 LEU B O 1
ATOM 2552 N N . ALA B 1 152 ? -5.363 -9.602 -4.34 1 98.94 152 ALA B N 1
ATOM 2553 C CA . ALA B 1 152 ? -6.238 -8.438 -4.262 1 98.94 152 ALA B CA 1
ATOM 2554 C C . ALA B 1 152 ? -5.477 -7.215 -3.752 1 98.94 152 ALA B C 1
ATOM 2556 O O . ALA B 1 152 ? -5.559 -6.137 -4.344 1 98.94 152 ALA B O 1
ATOM 2557 N N . GLU B 1 153 ? -4.723 -7.391 -2.697 1 98.88 153 GLU B N 1
ATOM 2558 C CA . GLU B 1 153 ? -3.939 -6.297 -2.125 1 98.88 153 GLU B CA 1
ATOM 2559 C C . GLU B 1 153 ? -2.893 -5.793 -3.111 1 98.88 153 GLU B C 1
ATOM 2561 O O . GLU B 1 153 ? -2.699 -4.582 -3.256 1 98.88 153 GLU B O 1
ATOM 2566 N N . GLY B 1 154 ? -2.23 -6.754 -3.764 1 98.88 154 GLY B N 1
ATOM 2567 C CA . GLY B 1 154 ? -1.26 -6.363 -4.773 1 98.88 154 GLY B CA 1
ATOM 2568 C C . GLY B 1 154 ? -1.87 -5.574 -5.918 1 98.88 154 GLY B C 1
ATOM 2569 O O . GLY B 1 154 ? -1.27 -4.617 -6.406 1 98.88 154 GLY B O 1
ATOM 2570 N N . ALA B 1 155 ? -3.051 -5.977 -6.344 1 98.94 155 ALA B N 1
ATOM 2571 C CA . ALA B 1 155 ? -3.736 -5.27 -7.418 1 98.94 155 ALA B CA 1
ATOM 2572 C C . ALA B 1 155 ? -4.102 -3.85 -7 1 98.94 155 ALA B C 1
ATOM 2574 O O . ALA B 1 155 ? -3.938 -2.904 -7.777 1 98.94 155 ALA B O 1
ATOM 2575 N N . ILE B 1 156 ? -4.578 -3.697 -5.797 1 98.88 156 ILE B N 1
ATOM 2576 C CA . ILE B 1 156 ? -5.008 -2.398 -5.293 1 98.88 156 ILE B CA 1
ATOM 2577 C C . ILE B 1 156 ? -3.824 -1.434 -5.273 1 98.88 156 ILE B C 1
ATOM 2579 O O . ILE B 1 156 ? -3.896 -0.34 -5.84 1 98.88 156 ILE B O 1
ATOM 2583 N N . VAL B 1 157 ? -2.693 -1.853 -4.688 1 98.62 157 VAL B N 1
ATOM 2584 C CA . VAL B 1 157 ? -1.563 -0.943 -4.527 1 98.62 157 VAL B CA 1
ATOM 2585 C C . VAL B 1 157 ? -0.922 -0.67 -5.883 1 98.62 157 VAL B C 1
ATOM 2587 O O . VAL B 1 157 ? -0.5 0.454 -6.164 1 98.62 157 VAL B O 1
ATOM 2590 N N . SER B 1 158 ? -0.858 -1.671 -6.75 1 98.75 158 SER B N 1
ATOM 2591 C CA . SER B 1 158 ? -0.245 -1.491 -8.062 1 98.75 158 SER B CA 1
ATOM 2592 C C . SER B 1 158 ? -1.086 -0.576 -8.945 1 98.75 158 SER B C 1
ATOM 2594 O O . SER B 1 158 ? -0.549 0.274 -9.656 1 98.75 158 SER B O 1
ATOM 2596 N N . ALA B 1 159 ? -2.398 -0.745 -8.906 1 98.69 159 ALA B N 1
ATOM 2597 C CA . ALA B 1 159 ? -3.277 0.139 -9.664 1 98.69 159 ALA B CA 1
ATOM 2598 C C . ALA B 1 159 ? -3.133 1.586 -9.203 1 98.69 159 ALA B C 1
ATOM 2600 O O . ALA B 1 159 ? -3.139 2.508 -10.023 1 98.69 159 ALA B O 1
ATOM 2601 N N . ALA B 1 160 ? -3 1.77 -7.938 1 98.25 160 ALA B N 1
ATOM 2602 C CA . ALA B 1 160 ? -2.9 3.119 -7.387 1 98.25 160 ALA B CA 1
ATOM 2603 C C . ALA B 1 160 ? -1.616 3.805 -7.844 1 98.25 160 ALA B C 1
ATOM 2605 O O . ALA B 1 160 ? -1.637 4.969 -8.25 1 98.25 160 ALA B O 1
ATOM 2606 N N . VAL B 1 161 ? -0.524 3.1 -7.801 1 98.5 161 VAL B N 1
ATOM 2607 C CA . VAL B 1 161 ? 0.782 3.711 -8.023 1 98.5 161 VAL B CA 1
ATOM 2608 C C . VAL B 1 161 ? 1.087 3.742 -9.523 1 98.5 161 VAL B C 1
ATOM 2610 O O . VAL B 1 161 ? 1.592 4.742 -10.039 1 98.5 161 VAL B O 1
ATOM 2613 N N . LEU B 1 162 ? 0.704 2.646 -10.234 1 98.19 162 LEU B N 1
ATOM 2614 C CA . LEU B 1 162 ? 1.101 2.514 -11.633 1 98.19 162 LEU B CA 1
ATOM 2615 C C . LEU B 1 162 ? -0.031 2.938 -12.562 1 98.19 162 LEU B C 1
ATOM 2617 O O . LEU B 1 162 ? 0.188 3.15 -13.758 1 98.19 162 LEU B O 1
ATOM 2621 N N . GLY B 1 163 ? -1.262 3.111 -12.062 1 93.44 163 GLY B N 1
ATOM 2622 C CA . GLY B 1 163 ? -2.377 3.662 -12.812 1 93.44 163 GLY B CA 1
ATOM 2623 C C . GLY B 1 163 ? -2.979 2.674 -13.797 1 93.44 163 GLY B C 1
ATOM 2624 O O . GLY B 1 163 ? -3.586 3.072 -14.789 1 93.44 163 GLY B O 1
ATOM 2625 N N . ALA B 1 164 ? -2.764 1.399 -13.656 1 87.06 164 ALA B N 1
ATOM 2626 C CA . ALA B 1 164 ? -3.314 0.423 -14.586 1 87.06 164 ALA B CA 1
ATOM 2627 C C . ALA B 1 164 ? -4.434 -0.389 -13.938 1 87.06 164 ALA B C 1
ATOM 2629 O O . ALA B 1 164 ? -4.184 -1.188 -13.039 1 87.06 164 ALA B O 1
ATOM 2630 N N . ALA B 1 165 ? -5.648 -0.204 -14.539 1 88.81 165 ALA B N 1
ATOM 2631 C CA . ALA B 1 165 ? -6.805 -0.915 -14 1 88.81 165 ALA B CA 1
ATOM 2632 C C . ALA B 1 165 ? -6.746 -2.4 -14.344 1 88.81 165 ALA B C 1
ATOM 2634 O O . ALA B 1 165 ? -7.418 -3.219 -13.711 1 88.81 165 ALA B O 1
ATOM 2635 N N . ASP B 1 166 ? -5.953 -2.74 -15.227 1 95.31 166 ASP B N 1
ATOM 2636 C CA . ASP B 1 166 ? -5.992 -4.121 -15.703 1 95.31 166 ASP B CA 1
ATOM 2637 C C . ASP B 1 166 ? -5.199 -5.043 -14.773 1 95.31 166 ASP B C 1
ATOM 2639 O O . ASP B 1 166 ? -5.172 -6.258 -14.977 1 95.31 166 ASP B O 1
ATOM 2643 N N . PHE B 1 167 ? -4.605 -4.453 -13.727 1 98.19 167 PHE B N 1
ATOM 2644 C CA . PHE B 1 167 ? -4.02 -5.293 -12.68 1 98.19 167 PHE B CA 1
ATOM 2645 C C . PHE B 1 167 ? -5.074 -6.195 -12.055 1 98.19 167 PHE B C 1
ATOM 2647 O O . PHE B 1 167 ? -4.773 -7.324 -11.656 1 98.19 167 PHE B O 1
ATOM 2654 N N . ALA B 1 168 ? -6.332 -5.688 -11.938 1 98.69 168 ALA B N 1
ATOM 2655 C CA . ALA B 1 168 ? -7.418 -6.496 -11.391 1 98.69 168 ALA B CA 1
ATOM 2656 C C . ALA B 1 168 ? -7.66 -7.738 -12.242 1 98.69 168 ALA B C 1
ATOM 2658 O O . ALA B 1 168 ? -7.949 -8.812 -11.711 1 98.69 168 ALA B O 1
ATOM 2659 N N . LEU B 1 169 ? -7.562 -7.562 -13.547 1 98.62 169 LEU B N 1
ATOM 2660 C CA . LEU B 1 169 ? -7.758 -8.695 -14.445 1 98.62 169 LEU B CA 1
ATOM 2661 C C . LEU B 1 169 ? -6.645 -9.727 -14.281 1 98.62 169 LEU B C 1
ATOM 2663 O O . LEU B 1 169 ? -6.902 -10.93 -14.258 1 98.62 169 LEU B O 1
ATOM 2667 N N . SER B 1 170 ? -5.387 -9.281 -14.188 1 98.75 170 SER B N 1
ATOM 2668 C CA . SER B 1 170 ? -4.266 -10.188 -13.953 1 98.75 170 SER B CA 1
ATOM 2669 C C . SER B 1 170 ? -4.426 -10.938 -12.641 1 98.75 170 SER B C 1
ATOM 2671 O O . SER B 1 170 ? -4.148 -12.141 -12.562 1 98.75 170 SER B O 1
ATOM 2673 N N . ALA B 1 171 ? -4.883 -10.25 -11.602 1 98.94 171 ALA B N 1
ATOM 2674 C CA . ALA B 1 171 ? -5.121 -10.883 -10.305 1 98.94 171 ALA B CA 1
ATOM 2675 C C . ALA B 1 171 ? -6.25 -11.906 -10.398 1 98.94 171 ALA B C 1
ATOM 2677 O O . ALA B 1 171 ? -6.164 -12.984 -9.805 1 98.94 171 ALA B O 1
ATOM 2678 N N . ARG B 1 172 ? -7.254 -11.531 -11.133 1 98.81 172 ARG B N 1
ATOM 2679 C CA . ARG B 1 172 ? -8.391 -12.422 -11.336 1 98.81 172 ARG B CA 1
ATOM 2680 C C . ARG B 1 172 ? -7.957 -13.734 -11.977 1 98.81 172 ARG B C 1
ATOM 2682 O O . ARG B 1 172 ? -8.367 -14.812 -11.547 1 98.81 172 ARG B O 1
ATOM 2689 N N . THR B 1 173 ? -7.188 -13.633 -13.008 1 98.69 173 THR B N 1
ATOM 2690 C CA . THR B 1 173 ? -6.738 -14.812 -13.742 1 98.69 173 THR B CA 1
ATOM 2691 C C . THR B 1 173 ? -5.832 -15.68 -12.867 1 98.69 173 THR B C 1
ATOM 2693 O O . THR 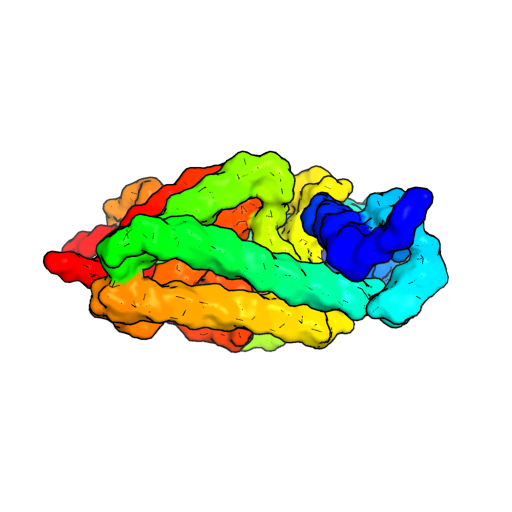B 1 173 ? -5.902 -16.906 -12.914 1 98.69 173 THR B O 1
ATOM 2696 N N . ALA B 1 174 ? -4.984 -15.086 -12.07 1 98.88 174 ALA B N 1
ATOM 2697 C CA . ALA B 1 174 ? -4.168 -15.828 -11.117 1 98.88 174 ALA B CA 1
ATOM 2698 C C . ALA B 1 174 ? -5.039 -16.531 -10.078 1 98.88 174 ALA B C 1
ATOM 2700 O O . ALA B 1 174 ? -4.812 -17.703 -9.766 1 98.88 174 ALA B O 1
ATOM 2701 N N . ALA B 1 175 ? -6.043 -15.773 -9.555 1 98.88 175 ALA B N 1
ATOM 2702 C CA . ALA B 1 175 ? -6.949 -16.359 -8.578 1 98.88 175 ALA B CA 1
ATOM 2703 C C . ALA B 1 175 ? -7.656 -17.578 -9.141 1 98.88 175 ALA B C 1
ATOM 2705 O O . ALA B 1 175 ? -7.789 -18.609 -8.461 1 98.88 175 ALA B O 1
ATOM 2706 N N . ALA B 1 176 ? -8.07 -17.469 -10.367 1 98.62 176 ALA B N 1
ATOM 2707 C CA . ALA B 1 176 ? -8.75 -18.578 -11.016 1 98.62 176 ALA B CA 1
ATOM 2708 C C . ALA B 1 176 ? -7.855 -19.812 -11.07 1 98.62 176 ALA B C 1
ATOM 2710 O O . ALA B 1 176 ? -8.328 -20.938 -10.914 1 98.62 176 ALA B O 1
ATOM 2711 N N . ARG B 1 177 ? -6.594 -19.609 -11.242 1 98 177 ARG B N 1
ATOM 2712 C CA . ARG B 1 177 ? -5.641 -20.703 -11.328 1 98 177 ARG B CA 1
ATOM 2713 C C . ARG B 1 177 ? -5.359 -21.297 -9.953 1 98 177 ARG B C 1
ATOM 2715 O O . ARG B 1 177 ? -5.035 -22.484 -9.836 1 98 177 ARG B O 1
ATOM 2722 N N . LEU B 1 178 ? -5.484 -20.531 -8.938 1 98.56 178 LEU B N 1
ATOM 2723 C CA . LEU B 1 178 ? -5.156 -20.969 -7.586 1 98.56 178 LEU B CA 1
ATOM 2724 C C . LEU B 1 178 ? -6.34 -21.688 -6.949 1 98.56 178 LEU B C 1
ATOM 2726 O O . LEU B 1 178 ? -6.164 -22.484 -6.023 1 98.56 178 LEU B O 1
ATOM 2730 N N . LEU B 1 179 ? -7.535 -21.312 -7.406 1 98.12 179 LEU B N 1
ATOM 2731 C CA . LEU B 1 179 ? -8.734 -21.953 -6.871 1 98.12 179 LEU B CA 1
ATOM 2732 C C . LEU B 1 179 ? -8.805 -23.406 -7.297 1 98.12 179 LEU B C 1
ATOM 2734 O O . LEU B 1 179 ? -8.344 -23.766 -8.383 1 98.12 179 LEU B O 1
ATOM 2738 N N . PRO B 1 180 ? -9.336 -24.25 -6.445 1 93.75 180 PRO B N 1
ATOM 2739 C CA . PRO B 1 180 ? -9.492 -25.641 -6.852 1 93.75 180 PRO B CA 1
ATOM 2740 C C . PRO B 1 180 ? -10.367 -25.812 -8.094 1 93.75 180 PRO B C 1
ATOM 2742 O O . PRO B 1 180 ? -11.312 -25.031 -8.289 1 93.75 180 PRO B O 1
ATOM 2745 N N . THR B 1 181 ? -9.867 -26.656 -8.969 1 83.31 181 THR B N 1
ATOM 2746 C CA . THR B 1 181 ? -10.641 -26.953 -10.172 1 83.31 181 THR B CA 1
ATOM 2747 C C . THR B 1 181 ? -11.969 -27.609 -9.805 1 83.31 181 THR B C 1
ATOM 2749 O O . THR B 1 181 ? -12.062 -28.328 -8.812 1 83.31 181 THR B O 1
ATOM 2752 N N . ARG B 1 182 ? -13.031 -27.109 -10.484 1 65.62 182 ARG B N 1
ATOM 2753 C CA . ARG B 1 182 ? -14.312 -27.781 -10.336 1 65.62 182 ARG B CA 1
ATOM 2754 C C . ARG B 1 182 ? -14.227 -29.234 -10.781 1 65.62 182 ARG B C 1
ATOM 2756 O O . ARG B 1 182 ? -13.406 -29.578 -11.633 1 65.62 182 ARG B O 1
#

Nearest PDB structures (foldseek):
  3g7r-assembly1_A  TM=9.153E-01  e=1.921E-08  Streptomyces coelicolor A3(2)
  3g7r-assembly1_B  TM=9.138E-01  e=2.556E-08  Streptomyces coelicolor A3(2)
  3jsj-assembly2_C  TM=8.503E-01  e=2.396E-07  Streptomyces avermitilis MA-4680 = NBRC 14893
  2g7s-assembly1_A-2  TM=8.517E-01  e=9.825E-06  Agrobacterium fabrum str. C58
  3ppb-assembly1_B  TM=5.994E-01  e=4.030E-04  Shewanella loihica PV-4